Protein AF-A0A8S3WHN8-F1 (afdb_monomer)

Foldseek 3Di:
DDDDDDDPVVVVVVVVVVVVVVVVVVVVVVVVPPPDDPDPDPDPDDDDDDDDPDDPDDDDDDDDDDDDDDDPDDQDDDDLVNLLVLLVVCVVVVNQLVRSQVVQLVVNLVRDDPPDPVSVPSGDDSVSSVVSNVVSVVVVVVVVPLPQQVDKDWDKDWDWDWDWDDDPNDTDTDIDIWIKIWIFGDDVRHTDDIWTFPDPDPVSVVVRVVVVCVVVVRDND

Sequence (221 aa):
MVLGRTNLVQSKKLQNRRLRAIKHEIRHNSNIRIKEIPSTSYRLNRSEVCSNVDFPSCSSAADGIDTTQTVDQKPIKLTDASLHSLTTVCDRYGVSDRAAAAIVSSVLCSASDADSEAQSTNVVDRMKLRGIRQKVREQILTKERVKEIPALYFDGRKDKTAKTVLKGSKRFRVIVKKEHISIIKEPGSAYVGYVVPASGSARNIERAIHSFLTIEKISLE

Mean predicted aligned error: 20.74 Å

pLDDT: mean 73.01, std 21.13, range [27.27, 95.31]

Structure (mmCIF, N/CA/C/O backbone):
data_AF-A0A8S3WHN8-F1
#
_entry.id   AF-A0A8S3WHN8-F1
#
loop_
_atom_site.group_PDB
_atom_site.id
_atom_site.type_symbol
_atom_site.label_atom_id
_atom_site.label_alt_id
_atom_site.label_comp_id
_atom_site.label_asym_id
_atom_site.label_entity_id
_atom_site.label_seq_id
_atom_site.pdbx_PDB_ins_code
_atom_site.Cartn_x
_atom_site.Cartn_y
_atom_site.Cartn_z
_atom_site.occupancy
_atom_site.B_iso_or_equiv
_atom_site.auth_seq_id
_atom_site.auth_comp_id
_atom_site.auth_asym_id
_atom_site.auth_atom_id
_atom_site.pdbx_PDB_model_num
ATOM 1 N N . MET A 1 1 ? -4.849 -23.372 43.748 1.00 40.78 1 MET A N 1
ATOM 2 C CA . MET A 1 1 ? -5.707 -23.413 42.543 1.00 40.78 1 MET A CA 1
ATOM 3 C C . MET A 1 1 ? -5.331 -24.666 41.759 1.00 40.78 1 MET A C 1
ATOM 5 O O . MET A 1 1 ? -4.275 -24.688 41.145 1.00 40.78 1 MET A O 1
ATOM 9 N N . VAL A 1 2 ? -6.092 -25.757 41.894 1.00 39.59 2 VAL A N 1
ATOM 10 C CA . VAL A 1 2 ? -5.763 -27.038 41.242 1.00 39.59 2 VAL A CA 1
ATOM 11 C C . VAL A 1 2 ? -6.382 -27.022 39.847 1.00 39.59 2 VAL A C 1
ATOM 13 O O . VAL A 1 2 ? -7.599 -27.098 39.708 1.00 39.59 2 VAL A O 1
ATOM 16 N N . LEU A 1 3 ? -5.549 -26.851 38.819 1.00 48.59 3 LEU A N 1
ATOM 17 C CA . LEU A 1 3 ? -5.962 -26.961 37.420 1.00 48.59 3 LEU A CA 1
ATOM 18 C C . LEU A 1 3 ? -6.475 -28.386 37.173 1.00 48.59 3 LEU A C 1
ATOM 20 O O . LEU A 1 3 ? -5.757 -29.363 37.391 1.00 48.59 3 LEU A O 1
ATOM 24 N N . GLY A 1 4 ? -7.747 -28.490 36.785 1.00 56.19 4 GLY A N 1
ATOM 25 C CA . GLY A 1 4 ? -8.448 -29.757 36.601 1.00 56.19 4 GLY A CA 1
ATOM 26 C C . GLY A 1 4 ? -7.723 -30.693 35.633 1.00 56.19 4 GLY A C 1
ATOM 27 O O . GLY A 1 4 ? -7.217 -30.273 34.592 1.00 56.19 4 GLY A O 1
ATOM 28 N N . ARG A 1 5 ? -7.689 -31.983 35.981 1.00 64.50 5 ARG A N 1
ATOM 29 C CA . ARG A 1 5 ? -7.142 -33.050 35.134 1.00 64.50 5 ARG A CA 1
ATOM 30 C C . ARG A 1 5 ? -7.944 -33.103 33.831 1.00 64.50 5 ARG A C 1
ATOM 32 O O . ARG A 1 5 ? -9.121 -33.455 33.841 1.00 64.50 5 ARG A O 1
ATOM 39 N N . THR A 1 6 ? -7.330 -32.736 32.709 1.00 67.44 6 THR A N 1
ATOM 40 C CA . THR A 1 6 ? -7.977 -32.823 31.396 1.00 67.44 6 THR A CA 1
ATOM 41 C C . THR A 1 6 ? -8.028 -34.275 30.931 1.00 67.44 6 THR A C 1
ATOM 43 O O . THR A 1 6 ? -7.090 -35.052 31.115 1.00 67.44 6 THR A O 1
ATOM 46 N N . ASN A 1 7 ? -9.151 -34.667 30.329 1.00 76.25 7 ASN A N 1
ATOM 47 C CA . ASN A 1 7 ? -9.331 -36.018 29.818 1.00 76.25 7 ASN A CA 1
ATOM 48 C C . ASN A 1 7 ? -8.464 -36.214 28.557 1.00 76.25 7 ASN A C 1
ATOM 50 O O . ASN A 1 7 ? -8.829 -35.809 27.449 1.00 76.25 7 ASN A O 1
ATOM 54 N N . LEU A 1 8 ? -7.291 -36.825 28.744 1.00 74.88 8 LEU A N 1
ATOM 55 C CA . LEU A 1 8 ? -6.279 -37.046 27.704 1.00 74.88 8 LEU A CA 1
ATOM 56 C C . LEU A 1 8 ? -6.828 -37.811 26.491 1.00 74.88 8 LEU A C 1
ATOM 58 O O . LEU A 1 8 ? -6.415 -37.553 25.360 1.00 74.88 8 LEU A O 1
ATOM 62 N N . VAL A 1 9 ? -7.785 -38.718 26.708 1.00 78.62 9 VAL A N 1
ATOM 63 C CA . VAL A 1 9 ? -8.411 -39.510 25.640 1.00 78.62 9 VAL A CA 1
ATOM 64 C C . VAL A 1 9 ? -9.287 -38.625 24.759 1.00 78.62 9 VAL A C 1
ATOM 66 O O . VAL A 1 9 ? -9.190 -38.686 23.532 1.00 78.62 9 VAL A O 1
ATOM 69 N N . GLN A 1 10 ? -10.099 -37.753 25.363 1.00 75.31 10 GLN A N 1
ATOM 70 C CA . GLN A 1 10 ? -10.934 -36.812 24.613 1.00 75.31 10 GLN A CA 1
ATOM 71 C C . GLN A 1 10 ? -10.086 -35.798 23.838 1.00 75.31 10 GLN A C 1
ATOM 73 O O . GLN A 1 10 ? -10.371 -35.537 22.668 1.00 75.31 10 GLN A O 1
ATOM 78 N N . SER A 1 11 ? -9.004 -35.297 24.442 1.00 81.06 11 SER A N 1
ATOM 79 C CA . SER A 1 11 ? -8.077 -34.370 23.783 1.00 81.06 11 SER A CA 1
ATOM 80 C C . SER A 1 11 ? -7.393 -35.010 22.567 1.00 81.06 11 SER A C 1
ATOM 82 O O . SER A 1 11 ? -7.459 -34.470 21.460 1.00 81.06 11 SER A O 1
ATOM 84 N N . LYS A 1 12 ? -6.849 -36.227 22.717 1.00 82.25 12 LYS A N 1
ATOM 85 C CA . LYS A 1 12 ? -6.251 -36.984 21.602 1.00 82.25 12 LYS A CA 1
ATOM 86 C C . LYS A 1 12 ? -7.269 -37.312 20.507 1.00 82.25 12 LYS A C 1
ATOM 88 O O . LYS A 1 12 ? -6.956 -37.212 19.321 1.00 82.25 12 LYS A O 1
ATOM 93 N N . LYS A 1 13 ? -8.508 -37.660 20.872 1.00 87.12 13 LYS A N 1
ATOM 94 C CA . LYS A 1 13 ? -9.592 -37.916 19.907 1.00 87.12 13 LYS A CA 1
ATOM 95 C C . LYS A 1 13 ? -9.929 -36.659 19.098 1.00 87.12 13 LYS A C 1
ATOM 97 O O . LYS A 1 13 ? -10.101 -36.750 17.882 1.00 87.12 13 LYS A O 1
ATOM 102 N N . LEU A 1 14 ? -9.972 -35.493 19.746 1.00 85.75 14 LEU A N 1
ATOM 103 C CA . LEU A 1 14 ? -10.208 -34.204 19.091 1.00 85.75 14 LEU A CA 1
ATOM 104 C C . LEU A 1 14 ? -9.058 -33.831 18.142 1.00 85.75 14 LEU A C 1
ATOM 106 O O . LEU A 1 14 ? -9.311 -33.449 16.999 1.00 85.75 14 LEU A O 1
ATOM 110 N N . GLN A 1 15 ? -7.807 -33.997 18.580 1.00 86.88 15 GLN A N 1
ATOM 111 C CA . GLN A 1 15 ? -6.618 -33.756 17.755 1.00 86.88 15 GLN A CA 1
ATOM 112 C C . GLN A 1 15 ? -6.600 -34.656 16.514 1.00 86.88 15 GLN A C 1
ATOM 114 O O . GLN A 1 15 ? -6.449 -34.165 15.397 1.00 86.88 15 GLN A O 1
ATOM 119 N N . ASN A 1 16 ? -6.871 -35.952 16.675 1.00 90.56 16 ASN A N 1
ATOM 120 C CA . ASN A 1 16 ? -6.932 -36.891 15.556 1.00 90.56 16 ASN A CA 1
ATOM 121 C C . ASN A 1 16 ? -8.061 -36.564 14.570 1.00 90.56 16 ASN A C 1
ATOM 123 O O . ASN A 1 16 ? -7.893 -36.741 13.364 1.00 90.56 16 ASN A O 1
ATOM 127 N N . ARG A 1 17 ? -9.204 -36.058 15.050 1.00 88.62 17 ARG A N 1
ATOM 128 C CA . ARG A 1 17 ? -10.297 -35.599 14.181 1.00 88.62 17 ARG A CA 1
ATOM 129 C C . ARG A 1 17 ? -9.888 -34.366 13.368 1.00 88.62 17 ARG A C 1
ATOM 131 O O . ARG A 1 17 ? -10.157 -34.333 12.170 1.00 88.62 17 ARG A O 1
ATOM 138 N N . ARG A 1 18 ? -9.189 -33.405 13.985 1.00 88.50 18 ARG A N 1
ATOM 139 C CA . ARG A 1 18 ? -8.635 -32.224 13.293 1.00 88.50 18 ARG A CA 1
ATOM 140 C C . ARG A 1 18 ? -7.607 -32.616 12.231 1.00 88.50 18 ARG A C 1
ATOM 142 O O . ARG A 1 18 ? -7.707 -32.158 11.100 1.00 88.50 18 ARG A O 1
ATOM 149 N N . LEU A 1 19 ? -6.687 -33.527 12.552 1.00 90.75 19 LEU A N 1
ATOM 150 C CA . LEU A 1 19 ? -5.680 -34.014 11.601 1.00 90.75 19 LEU A CA 1
ATOM 151 C C . LEU A 1 19 ? -6.306 -34.718 10.387 1.00 90.75 19 LEU A C 1
ATOM 153 O O . LEU A 1 19 ? -5.843 -34.537 9.263 1.00 90.75 19 LEU A O 1
ATOM 157 N N . ARG A 1 20 ? -7.385 -35.489 10.585 1.00 89.06 20 ARG A N 1
ATOM 158 C CA . ARG A 1 20 ? -8.123 -36.120 9.475 1.00 89.06 20 ARG A CA 1
ATOM 159 C C . ARG A 1 20 ? -8.808 -35.091 8.576 1.00 89.06 20 ARG A C 1
ATOM 161 O O . ARG A 1 20 ? -8.771 -35.266 7.362 1.00 89.06 20 ARG A O 1
ATOM 168 N N . ALA A 1 21 ? -9.389 -34.038 9.154 1.00 90.06 21 ALA A N 1
ATOM 169 C CA . ALA A 1 21 ? -10.024 -32.959 8.396 1.00 90.06 21 ALA A CA 1
ATOM 170 C C . ALA A 1 21 ? -9.003 -32.210 7.523 1.00 90.06 21 ALA A C 1
ATOM 172 O O . ALA A 1 21 ? -9.200 -32.110 6.316 1.00 90.06 21 ALA A O 1
ATOM 173 N N . ILE A 1 22 ? -7.859 -31.825 8.100 1.00 86.12 22 ILE A N 1
ATOM 174 C CA . ILE A 1 22 ? -6.761 -31.167 7.371 1.00 86.12 22 ILE A CA 1
ATOM 175 C C . ILE A 1 22 ? -6.242 -32.065 6.237 1.00 86.12 22 ILE A C 1
ATOM 177 O O . ILE A 1 22 ? -6.061 -31.621 5.107 1.00 86.12 22 ILE A O 1
ATOM 181 N N . LYS A 1 23 ? -6.046 -33.364 6.500 1.00 89.06 23 LYS A N 1
ATOM 182 C CA . LYS A 1 23 ? -5.586 -34.316 5.475 1.00 89.06 23 LYS A CA 1
ATOM 183 C C . LYS A 1 23 ? -6.594 -34.482 4.331 1.00 89.06 23 LYS A C 1
ATOM 185 O O . LYS A 1 23 ? -6.185 -34.689 3.191 1.00 89.06 23 LYS A O 1
ATOM 190 N N . HIS A 1 24 ? -7.891 -34.422 4.626 1.00 85.38 24 HIS A N 1
ATOM 191 C CA . HIS A 1 24 ? -8.948 -34.471 3.617 1.00 85.38 24 HIS A CA 1
ATOM 192 C C . HIS A 1 24 ? -8.956 -33.206 2.747 1.00 85.38 24 HIS A C 1
ATOM 194 O O . HIS A 1 24 ? -9.043 -33.300 1.526 1.00 85.38 24 HIS A O 1
ATOM 200 N N . GLU A 1 25 ? -8.788 -32.039 3.362 1.00 82.81 25 GLU A N 1
ATOM 201 C CA . GLU A 1 25 ? -8.735 -30.742 2.683 1.00 82.81 25 GLU A CA 1
ATOM 202 C C . GLU A 1 25 ? -7.525 -30.625 1.743 1.00 82.81 25 GLU A C 1
ATOM 204 O O . GLU A 1 25 ? -7.668 -30.219 0.590 1.00 82.81 25 GLU A O 1
ATOM 209 N N . ILE A 1 26 ? -6.353 -31.104 2.177 1.00 78.62 26 ILE A N 1
ATOM 210 C CA . ILE A 1 26 ? -5.150 -31.174 1.332 1.00 78.62 26 ILE A CA 1
ATOM 211 C C . ILE A 1 26 ? -5.390 -32.058 0.100 1.00 78.62 26 ILE A C 1
ATOM 213 O O . ILE A 1 26 ? -5.024 -31.667 -1.005 1.00 78.62 26 ILE A O 1
ATOM 217 N N . ARG A 1 27 ? -6.035 -33.224 0.264 1.00 74.12 27 ARG A N 1
ATOM 218 C CA . ARG A 1 27 ? -6.362 -34.129 -0.857 1.00 74.12 27 ARG A CA 1
ATOM 219 C C . ARG A 1 27 ? -7.357 -33.512 -1.838 1.00 74.12 27 ARG A C 1
ATOM 221 O O . ARG A 1 27 ? -7.226 -33.692 -3.045 1.00 74.12 27 ARG A O 1
ATOM 228 N N . HIS A 1 28 ? -8.348 -32.792 -1.321 1.00 76.06 28 HIS A N 1
ATOM 229 C CA . HIS A 1 28 ? -9.326 -32.091 -2.144 1.00 76.06 28 HIS A CA 1
ATOM 230 C C . HIS A 1 28 ? -8.653 -30.991 -2.981 1.00 76.06 28 HIS A C 1
ATOM 232 O O . HIS A 1 28 ? -8.856 -30.924 -4.191 1.00 76.06 28 HIS A O 1
ATOM 238 N N . ASN A 1 29 ? -7.764 -30.200 -2.373 1.00 70.31 29 ASN A N 1
ATOM 239 C CA . ASN A 1 29 ? -7.042 -29.135 -3.074 1.00 70.31 29 ASN A CA 1
ATOM 240 C C . ASN A 1 29 ? -5.970 -29.650 -4.047 1.00 70.31 29 ASN A C 1
ATOM 242 O O . ASN A 1 29 ? -5.759 -29.034 -5.090 1.00 70.31 29 ASN A O 1
ATOM 246 N N . SER A 1 30 ? -5.320 -30.786 -3.772 1.00 62.22 30 SER A N 1
ATOM 247 C CA . SER A 1 30 ? -4.355 -31.375 -4.711 1.00 62.22 30 SER A CA 1
ATOM 248 C C . SER A 1 30 ? -5.017 -31.929 -5.978 1.00 62.22 30 SER A C 1
ATOM 250 O O . SER A 1 30 ? -4.420 -31.851 -7.047 1.00 62.22 30 SER A O 1
ATOM 252 N N . ASN A 1 31 ? -6.257 -32.424 -5.890 1.00 55.06 31 ASN A N 1
ATOM 253 C CA . ASN A 1 31 ? -7.001 -32.938 -7.048 1.00 55.06 31 ASN A CA 1
ATOM 254 C C . ASN A 1 31 ? -7.567 -31.832 -7.953 1.00 55.06 3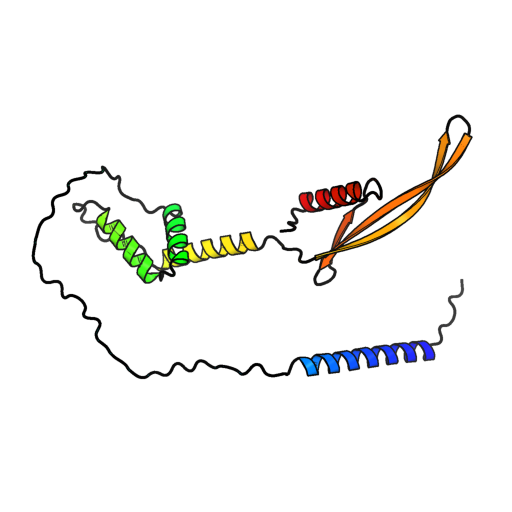1 ASN A C 1
ATOM 256 O O . ASN A 1 31 ? -7.818 -32.074 -9.130 1.00 55.06 31 ASN A O 1
ATOM 260 N N . ILE A 1 32 ? -7.740 -30.612 -7.438 1.00 53.34 32 ILE A N 1
ATOM 261 C CA . ILE A 1 32 ? -8.195 -29.460 -8.234 1.00 53.34 32 ILE A CA 1
ATOM 262 C C . ILE A 1 32 ? -7.047 -28.883 -9.088 1.00 53.34 32 ILE A C 1
ATOM 264 O O . ILE A 1 32 ? -7.298 -28.257 -10.114 1.00 53.34 32 ILE A O 1
ATOM 268 N N . ARG A 1 33 ? -5.781 -29.140 -8.724 1.00 45.72 33 ARG A N 1
ATOM 269 C CA . ARG A 1 33 ? -4.599 -28.543 -9.374 1.00 45.72 33 ARG A CA 1
ATOM 270 C C . ARG A 1 33 ? -4.064 -29.314 -10.597 1.00 45.72 33 ARG A C 1
ATOM 272 O O . ARG A 1 33 ? -3.105 -28.852 -11.204 1.00 45.72 33 ARG A O 1
ATOM 279 N N . ILE A 1 34 ? -4.669 -30.445 -10.980 1.00 45.28 34 ILE A N 1
ATOM 280 C CA . ILE A 1 34 ? -4.275 -31.255 -12.158 1.00 45.28 34 ILE A CA 1
ATOM 281 C C . ILE A 1 34 ? -5.455 -31.397 -13.137 1.00 45.28 34 ILE A C 1
ATOM 283 O O . ILE A 1 34 ? -5.815 -32.490 -13.562 1.00 45.28 34 ILE A O 1
ATOM 287 N N . LYS A 1 35 ? -6.093 -30.278 -13.493 1.00 40.97 35 LYS A N 1
ATOM 288 C CA . LYS A 1 35 ? -6.815 -30.180 -14.767 1.00 40.97 35 LYS A CA 1
ATOM 289 C C . LYS A 1 35 ? -5.946 -29.367 -15.722 1.00 40.97 35 LYS A C 1
ATOM 291 O O . LYS A 1 35 ? -5.747 -28.172 -15.545 1.00 40.97 35 LYS A O 1
ATOM 296 N N . GLU A 1 36 ? -5.350 -30.126 -16.627 1.00 41.03 36 GLU A N 1
ATOM 297 C CA . GLU A 1 36 ? -4.415 -29.813 -17.702 1.00 41.03 36 GLU A CA 1
ATOM 298 C C . GLU A 1 36 ? -4.641 -28.450 -18.377 1.00 41.03 36 GLU A C 1
ATOM 300 O O . GLU A 1 36 ? -5.711 -28.162 -18.908 1.00 41.03 36 GLU A O 1
ATOM 305 N N . ILE A 1 37 ? -3.584 -27.636 -18.418 1.00 40.72 37 ILE A N 1
ATOM 306 C CA . ILE A 1 37 ? -3.419 -26.609 -19.448 1.00 40.72 37 ILE A CA 1
ATOM 307 C C . ILE A 1 37 ? -2.713 -27.321 -20.612 1.00 40.72 37 ILE A C 1
ATOM 309 O O . ILE A 1 37 ? -1.630 -27.869 -20.385 1.00 40.72 37 ILE A O 1
ATOM 313 N N . PRO A 1 38 ? -3.274 -27.352 -21.833 1.00 35.06 38 PRO A N 1
ATOM 314 C CA . PRO A 1 38 ? -2.579 -27.931 -22.971 1.00 35.06 38 PRO A CA 1
ATOM 315 C C . PRO A 1 38 ? -1.336 -27.087 -23.265 1.00 35.06 38 PRO A C 1
ATOM 317 O O . PRO A 1 38 ? -1.411 -25.881 -23.501 1.00 35.06 38 PRO A O 1
ATOM 320 N N . SER A 1 39 ? -0.171 -27.725 -23.218 1.00 36.28 39 SER A N 1
ATOM 321 C CA . SER A 1 39 ? 1.115 -27.124 -23.543 1.00 36.28 39 SER A CA 1
ATOM 322 C C . SER A 1 39 ? 1.199 -26.853 -25.047 1.00 36.28 39 SER A C 1
ATOM 324 O O . SER A 1 39 ? 1.656 -27.679 -25.836 1.00 36.28 39 SER A O 1
ATOM 326 N N . THR A 1 40 ? 0.787 -25.658 -25.470 1.00 34.84 40 THR A N 1
ATOM 327 C CA . THR A 1 40 ? 1.124 -25.136 -26.798 1.00 34.84 40 THR A CA 1
ATOM 328 C C . THR A 1 40 ? 2.612 -24.801 -26.830 1.00 34.84 40 THR A C 1
ATOM 330 O O . THR A 1 40 ? 3.038 -23.684 -26.539 1.00 34.84 40 THR A O 1
ATOM 333 N N . SER A 1 41 ? 3.421 -25.808 -27.149 1.00 35.03 41 SER A N 1
ATOM 334 C CA . SER A 1 41 ? 4.808 -25.622 -27.555 1.00 35.03 41 SER A CA 1
ATOM 335 C C . SER A 1 41 ? 4.825 -24.956 -28.931 1.00 35.03 41 SER A C 1
ATOM 337 O O . SER A 1 41 ? 4.423 -25.547 -29.931 1.00 35.03 41 SER A O 1
ATOM 339 N N . TYR A 1 42 ? 5.278 -23.704 -29.003 1.00 32.09 42 TYR A N 1
ATOM 340 C CA . TYR A 1 42 ? 5.615 -23.093 -30.284 1.00 32.09 42 TYR A CA 1
ATOM 341 C C . TYR A 1 42 ? 6.936 -23.704 -30.763 1.00 32.09 42 TYR A C 1
ATOM 343 O O . TYR A 1 42 ? 8.040 -23.306 -30.395 1.00 32.09 42 TYR A O 1
ATOM 351 N N . ARG A 1 43 ? 6.805 -24.746 -31.577 1.00 29.62 43 ARG A N 1
ATOM 352 C CA . ARG A 1 43 ? 7.877 -25.284 -32.408 1.00 29.62 43 ARG A CA 1
ATOM 353 C C . ARG A 1 43 ? 8.057 -24.303 -33.569 1.00 29.62 43 ARG A C 1
ATOM 355 O O . ARG A 1 43 ? 7.184 -24.206 -34.427 1.00 29.62 43 ARG A O 1
ATOM 362 N N . LEU A 1 44 ? 9.147 -23.534 -33.578 1.00 31.52 44 LEU A N 1
ATOM 363 C CA . LEU A 1 44 ? 9.510 -22.727 -34.744 1.00 31.52 44 LEU A CA 1
ATOM 364 C C . LEU A 1 44 ? 9.923 -23.684 -35.868 1.00 31.52 44 LEU A C 1
ATOM 366 O O . LEU A 1 44 ? 11.021 -24.242 -35.855 1.00 31.52 44 LEU A O 1
ATOM 370 N N . ASN A 1 45 ? 9.018 -23.893 -36.822 1.00 29.31 45 ASN A N 1
ATOM 371 C CA . ASN A 1 45 ? 9.333 -24.567 -38.070 1.00 29.31 45 ASN A CA 1
ATOM 372 C C . ASN A 1 45 ? 10.213 -23.642 -38.913 1.00 29.31 45 ASN A C 1
ATOM 374 O O . ASN A 1 45 ? 9.798 -22.575 -39.359 1.00 29.31 45 ASN A O 1
ATOM 378 N N . ARG A 1 46 ? 11.456 -24.077 -39.099 1.00 40.44 46 ARG A N 1
ATOM 379 C CA . ARG A 1 46 ? 12.382 -23.581 -40.108 1.00 40.44 46 ARG A CA 1
ATOM 380 C C . ARG A 1 46 ? 12.005 -24.224 -41.446 1.00 40.44 46 ARG A C 1
ATOM 382 O O . ARG A 1 46 ? 12.228 -25.415 -41.632 1.00 40.44 46 ARG A O 1
ATOM 389 N N . SER A 1 47 ? 11.401 -23.446 -42.333 1.00 29.89 47 SER A N 1
ATOM 390 C CA . SER A 1 47 ? 11.370 -23.615 -43.801 1.00 29.89 47 SER A CA 1
ATOM 391 C C . SER A 1 47 ? 10.745 -22.332 -44.354 1.00 29.89 47 SER A C 1
ATOM 393 O O . SER A 1 47 ? 9.602 -22.011 -44.063 1.00 29.89 47 SER A O 1
ATOM 395 N N . GLU A 1 48 ? 11.580 -21.407 -44.818 1.00 41.50 48 GLU A N 1
ATOM 396 C CA . GLU A 1 48 ? 11.749 -21.159 -46.257 1.00 41.50 48 GLU A CA 1
ATOM 397 C C . GLU A 1 48 ? 10.493 -20.583 -46.918 1.00 41.50 48 GLU A C 1
ATOM 399 O O . GLU A 1 48 ? 9.719 -21.295 -47.540 1.00 41.50 48 GLU A O 1
ATOM 404 N N . VAL A 1 49 ? 10.366 -19.255 -46.848 1.00 29.67 49 VAL A N 1
ATOM 405 C CA . VAL A 1 49 ? 9.974 -18.458 -48.014 1.00 29.67 49 VAL A CA 1
ATOM 406 C C . VAL A 1 49 ? 10.896 -17.244 -48.045 1.00 29.67 49 VAL A C 1
ATOM 408 O O . VAL A 1 49 ? 10.778 -16.318 -47.245 1.00 29.67 49 VAL A O 1
ATOM 411 N N . CYS A 1 50 ? 11.874 -17.307 -48.946 1.00 36.47 50 CYS A N 1
ATOM 412 C CA . CYS A 1 50 ? 12.546 -16.128 -49.463 1.00 36.47 50 CYS A CA 1
ATOM 413 C C . CYS A 1 50 ? 11.542 -15.365 -50.328 1.00 36.47 50 CYS A C 1
ATOM 415 O O . CYS A 1 50 ? 11.004 -15.922 -51.281 1.00 36.47 50 CYS A O 1
ATOM 417 N N . SER A 1 51 ? 11.345 -14.085 -50.047 1.00 33.22 51 SER A N 1
ATOM 418 C CA . SER A 1 51 ? 10.904 -13.138 -51.064 1.00 33.22 51 SER A CA 1
ATOM 419 C C . SER A 1 51 ? 11.646 -11.832 -50.832 1.00 33.22 51 SER A C 1
ATOM 421 O O . SER A 1 51 ? 11.358 -11.094 -49.891 1.00 33.22 51 SER A O 1
ATOM 423 N N . ASN A 1 52 ? 12.672 -11.664 -51.661 1.00 39.03 52 ASN A N 1
ATOM 424 C CA . ASN A 1 52 ? 13.447 -10.469 -51.962 1.00 39.03 52 ASN A CA 1
ATOM 425 C C . ASN A 1 52 ? 12.783 -9.166 -51.499 1.00 39.03 52 ASN A C 1
ATOM 427 O O . ASN A 1 52 ? 11.769 -8.740 -52.044 1.00 39.03 52 ASN A O 1
ATOM 431 N N . VAL A 1 53 ? 13.396 -8.523 -50.510 1.00 36.72 53 VAL A N 1
ATOM 432 C CA . VAL A 1 53 ? 13.277 -7.077 -50.334 1.00 36.72 53 VAL A CA 1
ATOM 433 C C . VAL A 1 53 ? 14.486 -6.478 -51.028 1.00 36.72 53 VAL A C 1
ATOM 435 O O . VAL A 1 53 ? 15.614 -6.614 -50.552 1.00 36.72 53 VAL A O 1
ATOM 438 N N . ASP A 1 54 ? 14.234 -5.897 -52.196 1.00 35.53 54 ASP A N 1
ATOM 439 C CA . ASP A 1 54 ? 15.228 -5.194 -52.990 1.00 35.53 54 ASP A CA 1
ATOM 440 C C . ASP A 1 54 ? 15.803 -4.042 -52.161 1.00 35.53 54 ASP A C 1
ATOM 442 O O . ASP A 1 54 ? 15.122 -3.068 -51.834 1.00 35.53 54 ASP A O 1
ATOM 446 N N . PHE A 1 55 ? 17.075 -4.165 -51.789 1.00 36.50 55 PHE A N 1
ATOM 447 C CA . PHE A 1 55 ? 17.845 -3.028 -51.311 1.00 36.50 55 PHE A CA 1
ATOM 448 C C . PHE A 1 55 ? 18.084 -2.097 -52.508 1.00 36.50 55 PHE A C 1
ATOM 450 O O . PHE A 1 55 ? 18.631 -2.557 -53.516 1.00 36.50 55 PHE A O 1
ATOM 457 N N . PRO A 1 56 ? 17.734 -0.799 -52.431 1.00 36.69 56 PRO A N 1
ATOM 458 C CA . PRO A 1 56 ? 18.127 0.130 -53.470 1.00 36.69 56 PRO A CA 1
ATOM 459 C C . PRO A 1 56 ? 19.652 0.227 -53.462 1.00 36.69 56 PRO A C 1
ATOM 461 O O . PRO A 1 56 ? 20.273 0.659 -52.489 1.00 36.69 56 PRO A O 1
ATOM 464 N N . SER A 1 57 ? 20.248 -0.227 -54.560 1.00 36.38 57 SER A N 1
ATOM 465 C CA . SER A 1 57 ? 21.656 -0.014 -54.861 1.00 36.38 57 SER A CA 1
ATOM 466 C C . SER A 1 57 ? 21.849 1.482 -55.083 1.00 36.38 57 SER A C 1
ATOM 468 O O . SER A 1 57 ? 21.196 2.068 -55.943 1.00 36.38 57 SER A O 1
ATOM 470 N N . CYS A 1 58 ? 22.698 2.110 -54.272 1.00 27.27 58 CYS A N 1
ATOM 471 C CA . CYS A 1 58 ? 22.999 3.533 -54.366 1.00 27.27 58 CYS A CA 1
ATOM 472 C C . CYS A 1 58 ? 23.772 3.805 -55.666 1.00 27.27 58 CYS A C 1
ATOM 474 O O . CYS A 1 58 ? 24.995 3.685 -55.710 1.00 27.27 58 CYS A O 1
ATOM 476 N N . SER A 1 59 ? 23.051 4.125 -56.740 1.00 36.28 59 SER A N 1
ATOM 477 C CA . SER A 1 59 ? 23.608 4.795 -57.909 1.00 36.28 59 SER A CA 1
ATOM 478 C C . SER A 1 59 ? 23.481 6.298 -57.696 1.00 36.28 59 SER A C 1
ATOM 480 O O . SER A 1 59 ? 22.380 6.835 -57.593 1.00 36.28 59 SER A O 1
ATOM 482 N N . SER 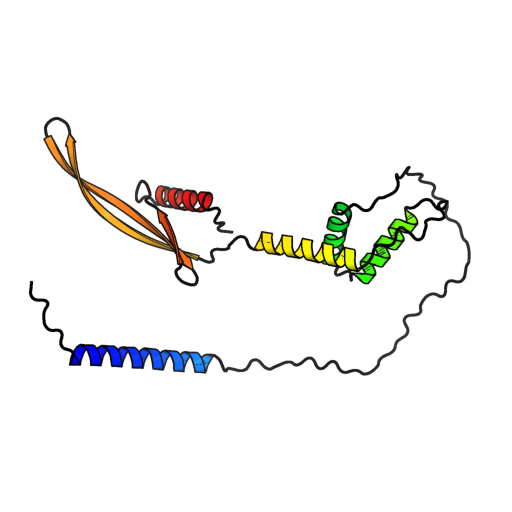A 1 60 ? 24.629 6.956 -57.625 1.00 46.75 60 SER A N 1
ATOM 483 C CA . SER A 1 60 ? 24.787 8.403 -57.621 1.00 46.75 60 SER A CA 1
ATOM 484 C C . SER A 1 60 ? 24.053 9.057 -58.794 1.00 46.75 60 SER A C 1
ATOM 486 O O . SER A 1 60 ? 24.426 8.849 -59.948 1.00 46.75 60 SER A O 1
ATOM 488 N N . ALA A 1 61 ? 23.074 9.902 -58.493 1.00 30.97 61 ALA A N 1
ATOM 489 C CA . ALA A 1 61 ? 22.635 10.969 -59.378 1.00 30.97 61 ALA A CA 1
ATOM 490 C C . ALA A 1 61 ? 22.194 12.142 -58.502 1.00 30.97 61 ALA A C 1
ATOM 492 O O . ALA A 1 61 ? 21.309 12.012 -57.658 1.00 30.97 61 ALA A O 1
ATOM 493 N N . ALA A 1 62 ? 22.915 13.247 -58.654 1.00 42.25 62 ALA A N 1
ATOM 494 C CA . ALA A 1 62 ? 22.606 14.522 -58.045 1.00 42.25 62 ALA A CA 1
ATOM 495 C C . ALA A 1 62 ? 21.297 15.058 -58.626 1.00 42.25 62 ALA A C 1
ATOM 497 O O . ALA A 1 62 ? 21.151 15.064 -59.841 1.00 42.25 62 ALA A O 1
ATOM 498 N N . ASP A 1 63 ? 20.412 15.552 -57.766 1.00 30.45 63 ASP A N 1
ATOM 499 C CA . ASP A 1 63 ? 19.509 16.644 -58.111 1.00 30.45 63 ASP A CA 1
ATOM 500 C C . ASP A 1 63 ? 19.208 17.445 -56.842 1.00 30.45 63 ASP A C 1
ATOM 502 O O . ASP A 1 63 ? 18.830 16.906 -55.799 1.00 30.45 63 ASP A O 1
ATOM 506 N N . GLY A 1 64 ? 19.511 18.739 -56.920 1.00 38.50 64 GLY A N 1
ATOM 507 C CA . GLY A 1 64 ? 19.502 19.667 -55.801 1.00 38.50 64 GLY A CA 1
ATOM 508 C C . GLY A 1 64 ? 18.099 20.107 -55.406 1.00 38.50 64 GLY A C 1
ATOM 509 O O . GLY A 1 64 ? 17.260 20.405 -56.254 1.00 38.50 64 GLY A O 1
ATOM 510 N N . ILE A 1 65 ? 17.884 20.229 -54.097 1.00 36.84 65 ILE A N 1
ATOM 511 C CA . ILE A 1 65 ? 16.840 21.082 -53.535 1.00 36.84 65 ILE A CA 1
ATOM 512 C C . ILE A 1 65 ? 17.497 21.953 -52.469 1.00 36.84 65 ILE A C 1
ATOM 514 O O . ILE A 1 65 ? 17.859 21.494 -51.387 1.00 36.84 65 ILE A O 1
ATOM 518 N N . ASP A 1 66 ? 17.657 23.220 -52.836 1.00 37.41 66 ASP A N 1
ATOM 519 C CA . ASP A 1 66 ? 18.043 24.324 -51.973 1.00 37.41 66 ASP A CA 1
ATOM 520 C C . ASP A 1 66 ? 16.890 24.627 -51.007 1.00 37.41 66 ASP A C 1
ATOM 522 O O . ASP A 1 66 ? 15.790 25.012 -51.410 1.00 37.41 66 ASP A O 1
ATOM 526 N N . THR A 1 67 ? 17.118 24.463 -49.709 1.00 34.19 67 THR A N 1
ATOM 527 C CA . THR A 1 67 ? 16.358 25.173 -48.672 1.00 34.19 67 THR A CA 1
ATOM 528 C C . THR A 1 67 ? 17.313 25.454 -47.525 1.00 34.19 67 THR A C 1
ATOM 530 O O . THR A 1 67 ? 17.464 24.685 -46.579 1.00 34.19 67 THR A O 1
ATOM 533 N N . THR A 1 68 ? 17.999 26.582 -47.646 1.00 37.47 68 THR A N 1
ATOM 534 C CA . THR A 1 68 ? 18.818 27.182 -46.604 1.00 37.47 68 THR A CA 1
ATOM 535 C C . THR A 1 68 ? 17.915 27.698 -45.481 1.00 37.47 68 THR A C 1
ATOM 537 O O . THR A 1 68 ? 17.305 28.761 -45.566 1.00 37.47 68 THR A O 1
ATOM 540 N N . GLN A 1 69 ? 17.827 26.938 -44.390 1.00 38.19 69 GLN A N 1
ATOM 541 C CA . GLN A 1 69 ? 17.513 27.482 -43.069 1.00 38.19 69 GLN A CA 1
ATOM 542 C C . GLN A 1 69 ? 18.696 27.184 -42.154 1.00 38.19 69 GLN A C 1
ATOM 544 O O . GLN A 1 69 ? 18.815 26.112 -41.566 1.00 38.19 69 GLN A O 1
ATOM 549 N N . THR A 1 70 ? 19.605 28.152 -42.085 1.00 38.06 70 THR A N 1
ATOM 550 C CA . THR A 1 70 ? 20.722 28.193 -41.144 1.00 38.06 70 THR A CA 1
ATOM 551 C C . THR A 1 70 ? 20.163 28.348 -39.733 1.00 38.06 70 THR A C 1
ATOM 553 O O . THR A 1 70 ? 19.812 29.448 -39.303 1.00 38.06 70 THR A O 1
ATOM 556 N N . VAL A 1 71 ? 20.036 27.234 -39.017 1.00 36.22 71 VAL A N 1
ATOM 557 C CA . VAL A 1 71 ? 19.903 27.249 -37.562 1.00 36.22 71 VAL A CA 1
ATOM 558 C C . VAL A 1 71 ? 21.317 27.100 -37.018 1.00 36.22 71 VAL A C 1
ATOM 560 O O . VAL A 1 71 ? 21.927 26.052 -37.207 1.00 36.22 71 VAL A O 1
ATOM 563 N N . ASP A 1 72 ? 21.833 28.137 -36.361 1.00 40.19 72 ASP A N 1
ATOM 564 C CA . ASP A 1 72 ? 23.093 28.086 -35.614 1.00 40.19 72 ASP A CA 1
ATOM 565 C C . ASP A 1 72 ? 22.963 27.058 -34.478 1.00 40.19 72 ASP A C 1
ATOM 567 O O . ASP A 1 72 ? 22.529 27.368 -33.363 1.00 40.19 72 ASP A O 1
ATOM 571 N N . GLN A 1 73 ? 23.274 25.794 -34.760 1.00 52.72 73 GLN A N 1
ATOM 572 C CA . GLN A 1 73 ? 23.183 24.720 -33.781 1.00 52.72 73 GLN A CA 1
ATOM 573 C C . GLN A 1 73 ? 24.558 24.474 -33.172 1.00 52.72 73 GLN A C 1
ATOM 575 O O . GLN A 1 73 ? 25.478 23.977 -33.808 1.00 52.72 73 GLN A O 1
ATOM 580 N N . LYS A 1 74 ? 24.683 24.818 -31.886 1.00 47.91 74 LYS A N 1
ATOM 581 C CA . LYS A 1 74 ? 25.796 24.375 -31.037 1.00 47.91 74 LYS A CA 1
ATOM 582 C C . LYS A 1 74 ? 25.953 22.849 -31.129 1.00 47.91 74 LYS A C 1
ATOM 584 O O . LYS A 1 74 ? 24.936 22.155 -31.180 1.00 47.91 74 LYS A O 1
ATOM 589 N N . PRO A 1 75 ? 27.185 22.316 -31.021 1.00 53.72 75 PRO A N 1
ATOM 590 C CA . PRO A 1 75 ? 27.436 20.885 -31.138 1.00 53.72 75 PRO A CA 1
ATOM 591 C C . PRO A 1 75 ? 26.579 20.103 -30.136 1.00 53.72 75 PRO A C 1
ATOM 593 O O . PRO A 1 75 ? 26.669 20.313 -28.919 1.00 53.72 75 PRO A O 1
ATOM 596 N N . ILE A 1 76 ? 25.737 19.208 -30.657 1.00 61.53 76 ILE A N 1
ATOM 597 C CA . ILE A 1 76 ? 24.834 18.375 -29.860 1.00 61.53 76 ILE A CA 1
ATOM 598 C C . ILE A 1 76 ? 25.680 17.370 -29.077 1.00 61.53 76 ILE A C 1
ATOM 600 O O . ILE A 1 76 ? 26.107 16.338 -29.589 1.00 61.53 76 ILE A O 1
ATOM 604 N N . LYS A 1 77 ? 25.928 17.665 -27.800 1.00 62.88 77 LYS A N 1
ATOM 605 C CA . LYS A 1 77 ? 26.528 16.707 -26.868 1.00 62.88 77 LYS A CA 1
ATOM 606 C C . LYS A 1 77 ? 25.430 15.820 -26.300 1.00 62.88 77 LYS A C 1
ATOM 608 O O . LYS A 1 77 ? 24.510 16.314 -25.645 1.00 62.88 77 LYS A O 1
ATOM 613 N N . LEU A 1 78 ? 25.546 14.510 -26.500 1.00 67.19 78 LEU A N 1
ATOM 614 C CA . LEU A 1 78 ? 24.686 13.553 -25.812 1.00 67.19 78 LEU A CA 1
ATOM 615 C C . LEU A 1 78 ? 24.912 13.639 -24.305 1.00 67.19 78 LEU A C 1
ATOM 617 O O . LEU A 1 78 ? 25.954 13.246 -23.784 1.00 67.19 78 LEU A O 1
ATOM 621 N N . THR A 1 79 ? 23.903 14.130 -23.600 1.00 74.00 79 THR A N 1
ATOM 622 C CA . THR A 1 79 ? 23.828 14.028 -22.144 1.00 74.00 79 THR A CA 1
ATOM 623 C C . THR A 1 79 ? 23.063 12.764 -21.768 1.00 74.00 79 THR A C 1
ATOM 625 O O . THR A 1 79 ? 22.164 12.336 -22.498 1.00 74.00 79 THR A O 1
ATOM 628 N N . ASP A 1 80 ? 23.348 12.182 -20.603 1.00 69.62 80 ASP A N 1
ATOM 629 C CA . ASP A 1 80 ? 22.596 11.016 -20.115 1.00 69.62 80 ASP A CA 1
ATOM 630 C C . ASP A 1 80 ? 21.076 11.305 -20.049 1.00 69.62 80 ASP A C 1
ATOM 632 O O . ASP A 1 80 ? 20.265 10.428 -20.338 1.00 69.62 80 ASP A O 1
ATOM 636 N N . ALA A 1 81 ? 20.671 12.556 -19.783 1.00 74.12 81 ALA A N 1
ATOM 637 C CA . ALA A 1 81 ? 19.269 12.987 -19.797 1.00 74.12 81 ALA A CA 1
ATOM 638 C C . ALA A 1 81 ? 18.610 12.894 -21.189 1.00 74.12 81 ALA A C 1
ATOM 640 O O . ALA A 1 81 ? 17.472 12.436 -21.308 1.00 74.12 81 ALA A O 1
ATOM 641 N N . SER A 1 82 ? 19.327 13.271 -22.254 1.00 82.62 82 SER A N 1
ATOM 642 C CA . SER A 1 82 ? 18.831 13.135 -23.634 1.00 82.62 82 SER A CA 1
ATOM 643 C C . SER A 1 82 ? 18.626 11.668 -24.032 1.00 82.62 82 SER A C 1
ATOM 645 O O . SER A 1 82 ? 17.629 11.321 -24.668 1.00 82.62 82 SER A O 1
ATOM 647 N N . LEU A 1 83 ? 19.506 10.781 -23.555 1.00 85.06 83 LEU A N 1
ATOM 648 C CA . LEU A 1 83 ? 19.401 9.340 -23.767 1.00 85.06 83 LEU A CA 1
ATOM 649 C C . LEU A 1 83 ? 18.244 8.723 -22.967 1.00 85.06 83 LEU A C 1
ATOM 651 O O . LEU A 1 83 ? 17.573 7.818 -23.459 1.00 85.06 83 LEU A O 1
ATOM 655 N N . HIS A 1 84 ? 17.942 9.227 -21.768 1.00 89.19 84 HIS A N 1
ATOM 656 C CA . HIS A 1 84 ? 16.746 8.816 -21.025 1.00 89.19 84 HIS A CA 1
ATOM 657 C C . HIS A 1 84 ? 15.458 9.093 -21.814 1.00 89.19 84 HIS A C 1
ATOM 659 O O . HIS A 1 84 ? 14.637 8.192 -21.970 1.00 89.19 84 HIS A O 1
ATOM 665 N N . SER A 1 85 ? 15.302 10.294 -22.378 1.00 90.19 85 SER A N 1
ATOM 666 C CA . SER A 1 85 ? 14.135 10.619 -23.211 1.00 90.19 85 SER A CA 1
ATOM 667 C C . SER A 1 85 ? 14.048 9.703 -24.436 1.00 90.19 85 SER A C 1
ATOM 669 O O . SER A 1 85 ? 13.037 9.030 -24.647 1.00 90.19 85 SER A O 1
ATOM 671 N N . LEU A 1 86 ? 15.152 9.568 -25.175 1.00 90.94 86 LEU A N 1
ATOM 672 C CA . LEU A 1 86 ? 15.237 8.689 -26.339 1.00 90.94 86 LEU A CA 1
ATOM 673 C C . LEU A 1 86 ? 14.833 7.244 -26.007 1.00 90.94 86 LEU A C 1
ATOM 675 O O . LEU A 1 86 ? 13.998 6.658 -26.690 1.00 90.94 86 LEU A O 1
ATOM 679 N N . THR A 1 87 ? 15.386 6.669 -24.940 1.00 91.31 87 THR A N 1
ATOM 680 C CA . THR A 1 87 ? 15.108 5.275 -24.564 1.00 91.31 87 THR A CA 1
ATOM 681 C C . THR A 1 87 ? 13.639 5.033 -24.222 1.00 91.31 87 THR A C 1
ATOM 683 O O . THR A 1 87 ? 13.103 3.995 -24.612 1.00 91.31 87 THR A O 1
ATOM 686 N N . THR A 1 88 ? 12.955 5.993 -23.585 1.00 91.31 88 THR A N 1
ATOM 687 C CA . THR A 1 88 ? 11.503 5.895 -23.339 1.00 91.31 88 THR A CA 1
ATOM 688 C C . THR A 1 88 ? 10.693 5.900 -24.632 1.00 91.31 88 THR A C 1
ATOM 690 O O . THR A 1 88 ? 9.760 5.113 -24.776 1.00 91.31 88 THR A O 1
ATOM 693 N N . VAL A 1 89 ? 11.069 6.740 -25.597 1.00 93.62 89 VAL A N 1
ATOM 694 C CA . VAL A 1 89 ? 10.438 6.798 -26.921 1.00 93.62 89 VAL A CA 1
ATOM 695 C C . VAL A 1 89 ? 10.674 5.489 -27.673 1.00 93.62 89 VAL A C 1
ATOM 697 O O . VAL A 1 89 ? 9.730 4.891 -28.183 1.00 93.62 89 VAL A O 1
ATOM 700 N N . CYS A 1 90 ? 11.906 4.981 -27.679 1.00 93.69 90 CYS A N 1
ATOM 701 C CA . CYS A 1 90 ? 12.229 3.714 -28.322 1.00 93.69 90 CYS A CA 1
ATOM 702 C C . CYS A 1 90 ? 11.464 2.531 -27.704 1.00 93.69 90 CYS A C 1
ATOM 704 O O . CYS A 1 90 ? 11.074 1.628 -28.438 1.00 93.69 90 CYS A O 1
ATOM 706 N N . ASP A 1 91 ? 11.241 2.513 -26.384 1.00 91.56 91 ASP A N 1
ATOM 707 C CA . ASP A 1 91 ? 10.427 1.481 -25.724 1.00 91.56 91 ASP A CA 1
ATOM 708 C C . ASP A 1 91 ? 8.940 1.584 -26.108 1.00 91.56 91 ASP A C 1
ATOM 710 O O . ASP A 1 91 ? 8.319 0.555 -26.360 1.00 91.56 91 ASP A O 1
ATOM 714 N N . ARG A 1 92 ? 8.387 2.798 -26.253 1.00 93.00 92 ARG A N 1
ATOM 715 C CA . ARG A 1 92 ? 6.998 3.009 -26.714 1.00 93.00 92 ARG A CA 1
ATOM 716 C C . ARG A 1 92 ? 6.754 2.504 -28.136 1.00 93.00 92 ARG A C 1
ATOM 718 O O . ARG A 1 92 ? 5.699 1.946 -28.405 1.00 93.00 92 ARG A O 1
ATOM 725 N N . TYR A 1 93 ? 7.722 2.697 -29.031 1.00 94.62 93 TYR A N 1
ATOM 726 C CA . TYR A 1 93 ? 7.622 2.293 -30.439 1.00 94.62 93 TYR A CA 1
ATOM 727 C C . TYR A 1 93 ? 8.229 0.910 -30.733 1.00 94.62 93 TYR A C 1
ATOM 729 O O . TYR A 1 93 ? 8.301 0.508 -31.891 1.00 94.62 93 TYR A O 1
ATOM 737 N N . GLY A 1 94 ? 8.697 0.176 -29.715 1.00 93.19 94 GLY A N 1
ATOM 738 C CA . GLY A 1 94 ? 9.268 -1.164 -29.898 1.00 93.19 94 GLY A CA 1
ATOM 739 C C . GLY A 1 94 ? 10.579 -1.199 -30.699 1.00 93.19 94 GLY A C 1
ATOM 740 O O . GLY A 1 94 ? 10.904 -2.209 -31.322 1.00 93.19 94 GLY A O 1
ATOM 741 N N . VAL A 1 95 ? 11.356 -0.113 -30.699 1.00 95.31 95 VAL A N 1
ATOM 742 C CA . VAL A 1 95 ? 12.605 -0.005 -31.468 1.00 95.31 95 VAL A CA 1
ATOM 743 C C . VAL A 1 95 ? 13.711 -0.827 -30.805 1.00 95.31 95 VAL A C 1
ATOM 745 O O . VAL A 1 95 ? 14.013 -0.651 -29.620 1.00 95.31 95 VAL A O 1
ATOM 748 N N . SER A 1 96 ? 14.366 -1.702 -31.573 1.00 94.12 96 SER A N 1
ATOM 749 C CA . SER A 1 96 ? 15.491 -2.510 -31.078 1.00 94.12 96 SER A CA 1
ATOM 750 C C . SER A 1 96 ? 16.702 -1.652 -30.679 1.00 94.12 96 SER A C 1
ATOM 752 O O . SER A 1 96 ? 16.927 -0.586 -31.247 1.00 94.12 96 SER A O 1
ATOM 754 N N . ASP A 1 97 ? 17.528 -2.125 -29.737 1.00 92.56 97 ASP A N 1
ATOM 755 C CA . ASP A 1 97 ? 18.738 -1.400 -29.295 1.00 92.56 97 ASP A CA 1
ATOM 756 C C . ASP A 1 97 ? 19.707 -1.110 -30.452 1.00 92.56 97 ASP A C 1
ATOM 758 O O . ASP A 1 97 ? 20.342 -0.059 -30.486 1.00 92.56 97 ASP A O 1
ATOM 762 N N . ARG A 1 98 ? 19.808 -2.031 -31.421 1.00 93.50 98 ARG A N 1
ATOM 763 C CA . ARG A 1 98 ? 20.663 -1.865 -32.605 1.00 93.50 98 ARG A CA 1
ATOM 764 C C . ARG A 1 98 ? 20.113 -0.794 -33.547 1.00 93.50 98 ARG A C 1
ATOM 766 O O . ARG A 1 98 ? 20.888 0.034 -34.012 1.00 93.50 98 ARG A O 1
ATOM 773 N N . ALA A 1 99 ? 18.805 -0.802 -33.807 1.00 94.50 99 ALA A N 1
ATOM 774 C CA . ALA A 1 99 ? 18.168 0.216 -34.639 1.00 94.50 99 ALA A CA 1
ATOM 775 C C . ALA A 1 99 ? 18.260 1.599 -33.982 1.00 94.50 99 ALA A C 1
ATOM 777 O O . ALA A 1 99 ? 18.651 2.560 -34.632 1.00 94.50 99 ALA A O 1
ATOM 778 N N . ALA A 1 100 ? 17.995 1.685 -32.676 1.00 93.50 100 ALA A N 1
ATOM 779 C CA . ALA A 1 100 ? 18.121 2.926 -31.921 1.00 93.50 100 ALA A CA 1
ATOM 780 C C . ALA A 1 100 ? 19.557 3.475 -31.954 1.00 93.50 100 ALA A C 1
ATOM 782 O O . ALA A 1 100 ? 19.749 4.652 -32.234 1.00 93.50 100 ALA A O 1
ATOM 783 N N . ALA A 1 101 ? 20.570 2.628 -31.738 1.00 92.81 101 ALA A N 1
ATOM 784 C CA . ALA A 1 101 ? 21.972 3.041 -31.812 1.00 92.81 101 ALA A CA 1
ATOM 785 C C . ALA A 1 101 ? 22.353 3.574 -33.201 1.00 92.81 101 ALA A C 1
ATOM 787 O O . ALA A 1 101 ? 23.033 4.593 -33.294 1.00 92.81 101 ALA A O 1
ATOM 788 N N . ALA A 1 102 ? 21.884 2.922 -34.271 1.00 92.06 102 ALA A N 1
ATOM 789 C CA . ALA A 1 102 ? 22.133 3.359 -35.642 1.00 92.06 102 ALA A CA 1
ATOM 790 C C . ALA A 1 102 ? 21.470 4.711 -35.944 1.00 92.06 102 ALA A C 1
ATOM 792 O O . ALA A 1 102 ? 22.148 5.607 -36.432 1.00 92.06 102 ALA A O 1
ATOM 793 N N . ILE A 1 103 ? 20.192 4.879 -35.583 1.00 91.81 103 ILE A N 1
ATOM 794 C CA . ILE A 1 103 ? 19.438 6.130 -35.778 1.00 91.81 103 ILE A CA 1
ATOM 795 C C . ILE A 1 103 ? 20.091 7.284 -35.012 1.00 91.81 103 ILE A C 1
ATOM 797 O O . ILE A 1 103 ? 20.258 8.379 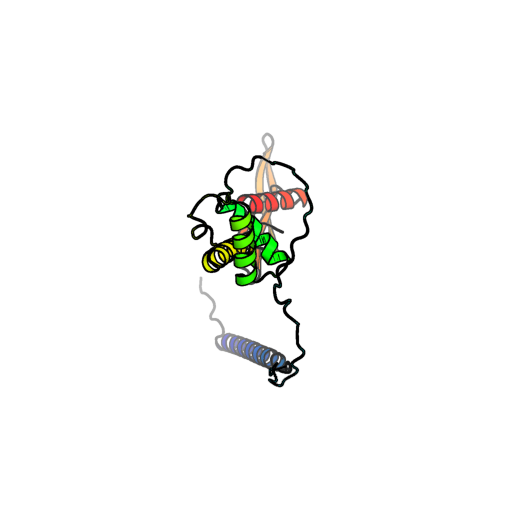-35.539 1.00 91.81 103 ILE A O 1
ATOM 801 N N . VAL A 1 104 ? 20.481 7.056 -33.758 1.00 90.50 104 VAL A N 1
ATOM 802 C CA . VAL A 1 104 ? 21.126 8.104 -32.959 1.00 90.50 104 VAL A CA 1
ATOM 803 C C . VAL A 1 104 ? 22.496 8.445 -33.524 1.00 90.50 104 VAL A C 1
ATOM 805 O O . VAL A 1 104 ? 22.812 9.621 -33.652 1.00 90.50 104 VAL A O 1
ATOM 808 N N . SER A 1 105 ? 23.286 7.440 -33.902 1.00 87.81 105 SER A N 1
ATOM 809 C CA . SER A 1 105 ? 24.604 7.675 -34.497 1.00 87.81 105 SER A CA 1
ATOM 810 C C . SER A 1 105 ? 24.482 8.434 -35.820 1.00 87.81 105 SER A C 1
ATOM 812 O O . SER A 1 105 ? 25.220 9.387 -36.024 1.00 87.81 105 SER A O 1
ATOM 814 N N . SER A 1 106 ? 23.502 8.111 -36.675 1.00 87.75 106 SER A N 1
ATOM 815 C CA . SER A 1 106 ? 23.274 8.859 -37.918 1.00 87.75 106 SER A CA 1
ATOM 816 C C . SER A 1 106 ? 22.862 10.308 -37.661 1.00 87.75 106 SER A C 1
ATOM 818 O O . SER A 1 106 ? 23.363 11.206 -38.329 1.00 87.75 106 SER A O 1
ATOM 820 N N . VAL A 1 107 ? 21.994 10.549 -36.670 1.00 87.44 107 VAL A N 1
ATOM 821 C CA . VAL A 1 107 ? 21.577 11.909 -36.290 1.00 87.44 107 VAL A CA 1
ATOM 822 C C . VAL A 1 107 ? 22.760 12.711 -35.745 1.00 87.44 107 VAL A C 1
ATOM 824 O O . VAL A 1 107 ? 22.924 13.877 -36.095 1.00 87.44 107 VAL A O 1
ATOM 827 N N . LEU A 1 108 ? 23.622 12.095 -34.936 1.00 81.62 108 LEU A N 1
ATOM 828 C CA . LEU A 1 108 ? 24.817 12.760 -34.416 1.00 81.62 108 LEU A CA 1
ATOM 829 C C . LEU A 1 108 ? 25.828 13.072 -35.508 1.00 81.62 108 LEU A C 1
ATOM 831 O O . LEU A 1 108 ? 26.384 14.162 -35.492 1.00 81.62 108 LEU A O 1
ATOM 835 N N . CYS A 1 109 ? 26.026 12.157 -36.459 1.00 79.12 109 CYS A N 1
ATOM 836 C CA . CYS A 1 109 ? 26.867 12.404 -37.624 1.00 79.12 109 CYS A CA 1
ATOM 837 C C . CYS A 1 109 ? 26.325 13.556 -38.481 1.00 79.12 109 CYS A C 1
ATOM 839 O O . CYS A 1 109 ? 27.111 14.358 -38.969 1.00 79.12 109 CYS A O 1
ATOM 841 N N . SER A 1 110 ? 25.000 13.678 -38.634 1.00 77.00 110 SER A N 1
ATOM 842 C CA . SER A 1 110 ? 24.389 14.795 -39.373 1.00 77.00 110 SER A CA 1
ATOM 843 C C . SER A 1 110 ? 24.436 16.136 -38.635 1.00 77.00 110 SER A C 1
ATOM 845 O O . SER A 1 110 ? 24.339 17.180 -39.267 1.00 77.00 110 SER A O 1
ATOM 847 N N . ALA A 1 111 ? 24.557 16.109 -37.305 1.00 72.88 111 ALA A N 1
ATOM 848 C CA . ALA A 1 111 ? 24.602 17.299 -36.459 1.00 72.88 111 ALA A CA 1
ATOM 849 C C . ALA A 1 111 ? 26.031 17.758 -36.123 1.00 72.88 111 ALA A C 1
ATOM 851 O O . ALA A 1 111 ? 26.207 18.802 -35.498 1.00 72.88 111 ALA A O 1
ATOM 852 N N . SER A 1 112 ? 27.047 16.964 -36.466 1.00 65.00 112 SER A N 1
ATOM 853 C CA . SER A 1 112 ? 28.449 17.372 -36.405 1.00 65.00 112 SER A CA 1
ATOM 854 C C . SER A 1 112 ? 28.842 18.085 -37.694 1.00 65.00 112 SER A C 1
ATOM 856 O O . SER A 1 112 ? 28.602 17.557 -38.777 1.00 65.00 112 SER A O 1
ATOM 858 N N . ASP A 1 113 ? 29.471 19.254 -37.562 1.00 62.12 113 ASP A N 1
ATOM 859 C CA . ASP A 1 113 ? 29.982 20.032 -38.690 1.00 62.12 113 ASP A CA 1
ATOM 860 C C . ASP A 1 113 ? 30.918 19.178 -39.562 1.00 62.12 113 ASP A C 1
ATOM 862 O O . ASP A 1 113 ? 31.795 18.469 -39.056 1.00 62.12 113 ASP A O 1
ATOM 866 N N . ALA A 1 114 ? 30.719 19.246 -40.881 1.00 58.44 114 ALA A N 1
ATOM 867 C CA . ALA A 1 114 ? 31.370 18.387 -41.872 1.00 58.44 114 ALA A CA 1
ATOM 868 C C . ALA A 1 114 ? 32.910 18.513 -41.914 1.00 58.44 114 ALA A C 1
ATOM 870 O O . ALA A 1 114 ? 33.575 17.627 -42.450 1.00 58.44 114 ALA A O 1
ATOM 871 N N . ASP A 1 115 ? 33.468 19.564 -41.306 1.00 56.94 115 ASP A N 1
ATOM 872 C CA . ASP A 1 115 ? 34.875 19.963 -41.435 1.00 56.94 115 ASP A CA 1
ATOM 873 C C . ASP A 1 115 ? 35.803 19.404 -40.341 1.00 56.94 115 ASP A C 1
ATOM 875 O O . ASP A 1 115 ? 37.005 19.676 -40.334 1.00 56.94 115 ASP A O 1
ATOM 879 N N . SER A 1 116 ? 35.285 18.617 -39.393 1.00 57.62 116 SER A N 1
ATOM 880 C CA . SER A 1 116 ? 36.118 17.977 -38.372 1.00 57.62 116 SER A CA 1
ATOM 881 C C . SER A 1 116 ? 36.489 16.551 -38.789 1.00 57.62 116 SER A C 1
ATOM 883 O O . SER A 1 116 ? 35.627 15.676 -38.849 1.00 57.62 116 SER A O 1
ATOM 885 N N . GLU A 1 117 ? 37.785 16.269 -38.972 1.00 55.91 117 GLU A N 1
ATOM 886 C CA . GLU A 1 117 ? 38.343 14.914 -39.188 1.00 55.91 117 GLU A CA 1
ATOM 887 C C . GLU A 1 117 ? 38.009 13.899 -38.062 1.00 55.91 117 GLU A C 1
ATOM 889 O O . GLU A 1 117 ? 38.385 12.729 -38.116 1.00 55.91 117 GLU A O 1
ATOM 894 N N . ALA A 1 118 ? 37.257 14.311 -37.038 1.00 55.56 118 ALA A N 1
ATOM 895 C CA . ALA A 1 118 ? 36.803 13.498 -35.918 1.00 55.56 118 ALA A CA 1
ATOM 896 C C . ALA A 1 118 ? 35.434 12.814 -36.137 1.00 55.56 118 ALA A C 1
ATOM 898 O O . ALA A 1 118 ? 34.792 12.422 -35.153 1.00 55.56 118 ALA A O 1
ATOM 899 N N . GLN A 1 119 ? 34.988 12.620 -37.389 1.00 55.00 119 GLN A N 1
ATOM 900 C CA . GLN A 1 119 ? 33.722 11.936 -37.731 1.00 55.00 1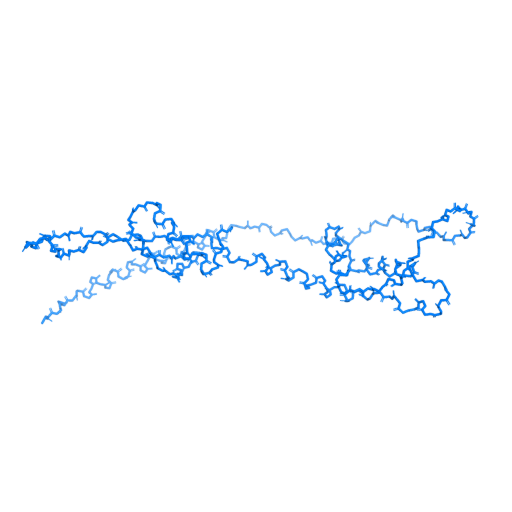19 GLN A CA 1
ATOM 901 C C . GLN A 1 119 ? 33.563 10.553 -37.063 1.00 55.00 119 GLN A C 1
ATOM 903 O O . GLN A 1 119 ? 32.447 10.079 -36.857 1.00 55.00 119 GLN A O 1
ATOM 908 N N . SER A 1 120 ? 34.666 9.910 -36.667 1.00 56.66 120 SER A N 1
ATOM 909 C CA . SER A 1 120 ? 34.673 8.596 -36.016 1.00 56.66 120 SER A CA 1
ATOM 910 C C . SER A 1 120 ? 34.266 8.598 -34.535 1.00 56.66 120 SER A C 1
ATOM 912 O O . SER A 1 120 ? 34.048 7.528 -33.966 1.00 56.66 120 SER A O 1
ATOM 914 N N . THR A 1 121 ? 34.159 9.759 -33.883 1.00 62.34 121 THR A N 1
ATOM 915 C CA . THR A 1 121 ? 34.027 9.823 -32.413 1.00 62.34 121 THR A CA 1
ATOM 916 C C . THR A 1 121 ? 32.586 9.859 -31.897 1.00 62.34 121 THR A C 1
ATOM 918 O O . THR A 1 121 ? 32.348 9.527 -30.736 1.00 62.34 121 THR A O 1
ATO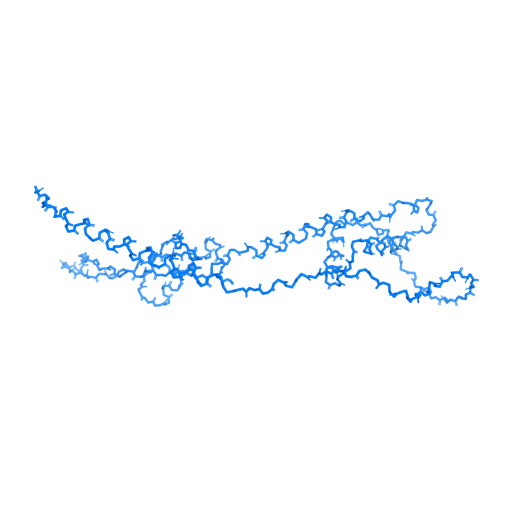M 921 N N . ASN A 1 122 ? 31.607 10.184 -32.746 1.00 72.62 122 ASN A N 1
ATOM 922 C CA . ASN A 1 122 ? 30.203 10.378 -32.356 1.00 72.62 122 ASN A CA 1
ATOM 923 C C . ASN A 1 122 ? 29.318 9.140 -32.598 1.00 72.62 122 ASN A C 1
ATOM 925 O O . ASN A 1 122 ? 28.170 9.240 -33.030 1.00 72.62 122 ASN A O 1
ATOM 929 N N . VAL A 1 123 ? 29.837 7.949 -32.294 1.00 81.94 123 VAL A N 1
ATOM 930 C CA . VAL A 1 123 ? 29.070 6.699 -32.392 1.00 81.94 123 VAL A CA 1
ATOM 931 C C . VAL A 1 123 ? 28.523 6.306 -31.025 1.00 81.94 123 VAL A C 1
ATOM 933 O O . VAL A 1 123 ? 29.260 6.196 -30.043 1.00 81.94 123 VAL A O 1
ATOM 936 N N . VAL A 1 124 ? 27.219 6.036 -30.957 1.00 85.44 124 VAL A N 1
ATOM 937 C CA . VAL A 1 124 ? 26.584 5.530 -29.736 1.00 85.44 124 VAL A CA 1
ATOM 938 C C . VAL A 1 124 ? 26.648 4.015 -29.709 1.00 85.44 124 VAL A C 1
ATOM 940 O O . VAL A 1 124 ? 26.044 3.334 -30.536 1.00 85.44 124 VAL A O 1
ATOM 943 N N . ASP A 1 125 ? 27.318 3.472 -28.696 1.00 89.44 125 ASP A N 1
ATOM 944 C CA . ASP A 1 125 ? 27.299 2.034 -28.456 1.00 89.44 125 ASP A CA 1
ATOM 945 C C . ASP A 1 125 ? 25.897 1.567 -28.023 1.00 89.44 125 ASP A C 1
ATOM 947 O O . ASP A 1 125 ? 25.278 2.097 -27.092 1.00 89.44 125 ASP A O 1
ATOM 951 N N . ARG A 1 126 ? 25.424 0.485 -28.648 1.00 91.19 126 ARG A N 1
ATOM 952 C CA . ARG A 1 126 ? 24.206 -0.236 -28.257 1.00 91.19 126 ARG A CA 1
ATOM 953 C C . ARG A 1 126 ? 24.199 -0.605 -26.771 1.00 91.19 126 ARG A C 1
ATOM 955 O O . ARG A 1 126 ? 23.135 -0.606 -26.155 1.00 91.19 126 ARG A O 1
ATOM 962 N N . MET A 1 127 ? 25.358 -0.919 -26.179 1.00 91.19 127 MET A N 1
ATOM 963 C CA . MET A 1 127 ? 25.427 -1.313 -24.768 1.00 91.19 127 MET A CA 1
ATOM 964 C C . MET A 1 127 ? 25.104 -0.140 -23.841 1.00 91.19 127 MET A C 1
ATOM 966 O O . MET A 1 127 ? 24.472 -0.328 -22.799 1.00 91.19 127 MET A O 1
ATOM 970 N N . LYS A 1 128 ? 25.453 1.085 -24.249 1.00 89.06 128 LYS A N 1
ATOM 971 C CA . LYS A 1 128 ? 25.108 2.301 -23.511 1.00 89.06 128 LYS A CA 1
ATOM 972 C C . LYS A 1 128 ? 23.590 2.496 -23.467 1.00 89.06 128 LYS A C 1
ATOM 974 O O . LYS A 1 128 ? 23.041 2.698 -22.385 1.00 89.06 128 LYS A O 1
ATOM 979 N N . LEU A 1 129 ? 22.905 2.349 -24.605 1.00 91.69 129 LEU A N 1
ATOM 980 C CA . LEU A 1 129 ? 21.438 2.425 -24.670 1.00 91.69 129 LEU A CA 1
ATOM 981 C C . LEU A 1 129 ? 20.766 1.316 -23.862 1.00 91.69 129 LEU A C 1
ATOM 983 O O . LEU A 1 129 ? 19.832 1.591 -23.110 1.00 91.69 129 LEU A O 1
ATOM 987 N N . ARG A 1 130 ? 21.276 0.083 -23.951 1.00 93.50 130 ARG A N 1
ATOM 988 C CA . ARG A 1 130 ? 20.767 -1.054 -23.178 1.00 93.50 130 ARG A CA 1
ATOM 989 C C . ARG A 1 130 ? 20.856 -0.806 -21.670 1.00 93.50 130 ARG A C 1
ATOM 991 O O . ARG A 1 130 ? 19.890 -1.058 -20.952 1.00 93.50 130 ARG A O 1
ATOM 998 N N . GLY A 1 131 ? 21.984 -0.279 -21.193 1.00 92.31 131 GLY A N 1
ATOM 999 C CA . GLY A 1 131 ? 22.172 0.048 -19.779 1.00 92.31 131 GLY A CA 1
ATOM 1000 C C . GLY A 1 131 ? 21.228 1.151 -19.294 1.00 92.31 131 GLY A C 1
ATOM 1001 O O . GLY A 1 131 ? 20.650 1.041 -18.214 1.00 92.31 131 GLY A O 1
ATOM 1002 N N . ILE A 1 132 ? 21.021 2.197 -20.098 1.00 91.94 132 ILE A N 1
ATOM 1003 C CA . ILE A 1 132 ? 20.083 3.281 -19.767 1.00 91.94 132 ILE A CA 1
ATOM 1004 C C . ILE A 1 132 ? 18.640 2.765 -19.768 1.00 91.94 132 ILE A C 1
ATOM 1006 O O . ILE A 1 132 ? 17.914 3.020 -18.810 1.00 91.94 132 ILE A O 1
ATOM 1010 N N . ARG A 1 133 ? 18.246 1.968 -20.770 1.00 92.62 133 ARG A N 1
ATOM 1011 C CA . ARG A 1 133 ? 16.935 1.298 -20.823 1.00 92.62 133 ARG A CA 1
ATOM 1012 C C . ARG A 1 133 ? 16.673 0.455 -19.588 1.00 92.62 133 ARG A C 1
ATOM 1014 O O . ARG A 1 133 ? 15.596 0.546 -19.010 1.00 92.62 133 ARG A O 1
ATOM 1021 N N . GLN A 1 134 ? 17.654 -0.333 -19.156 1.00 92.62 134 GLN A N 1
ATOM 1022 C CA . GLN A 1 134 ? 17.518 -1.139 -17.949 1.00 92.62 134 GLN A CA 1
ATOM 1023 C C . GLN A 1 134 ? 17.272 -0.264 -16.714 1.00 92.62 134 GLN A C 1
ATOM 1025 O O . GLN A 1 134 ? 16.313 -0.513 -15.991 1.00 92.62 134 GLN A O 1
ATOM 1030 N N . LYS A 1 135 ? 18.051 0.808 -16.523 1.00 91.31 135 LYS A N 1
ATOM 1031 C CA . LYS A 1 135 ? 17.840 1.754 -15.415 1.00 91.31 135 LYS A CA 1
ATOM 1032 C C . LYS A 1 135 ? 16.464 2.414 -15.467 1.00 91.31 135 LYS A C 1
ATOM 1034 O O . LYS A 1 135 ? 15.816 2.546 -14.436 1.00 91.31 135 LYS A O 1
ATOM 1039 N N . VAL A 1 136 ? 16.006 2.822 -16.652 1.00 90.94 136 VAL A N 1
ATOM 1040 C CA . VAL A 1 136 ? 14.673 3.417 -16.842 1.00 90.94 136 VAL A CA 1
ATOM 1041 C C . VAL A 1 136 ? 13.582 2.424 -16.459 1.00 90.94 136 VAL A C 1
ATOM 1043 O O . VAL A 1 136 ? 12.682 2.771 -15.701 1.00 90.94 136 VAL A O 1
ATOM 1046 N N . ARG A 1 137 ? 13.679 1.174 -16.917 1.00 90.94 137 ARG A N 1
ATOM 1047 C CA . ARG A 1 137 ? 12.717 0.121 -16.567 1.00 90.94 137 ARG A CA 1
ATOM 1048 C C . ARG A 1 137 ? 12.749 -0.203 -15.079 1.00 90.94 137 ARG A C 1
ATOM 1050 O O . ARG A 1 137 ? 11.696 -0.318 -14.472 1.00 90.94 137 ARG A O 1
ATOM 1057 N N . GLU A 1 138 ? 13.927 -0.284 -14.468 1.00 89.38 138 GLU A N 1
ATOM 1058 C CA . GLU A 1 138 ? 14.071 -0.468 -13.020 1.00 89.38 138 GLU A CA 1
ATOM 1059 C C . GLU A 1 138 ? 13.450 0.693 -12.236 1.00 89.38 138 GLU A C 1
ATOM 1061 O O . GLU A 1 138 ? 12.767 0.455 -11.243 1.00 89.38 138 GLU A O 1
ATOM 1066 N N . GLN A 1 139 ? 13.618 1.938 -12.692 1.00 86.69 139 GLN A N 1
ATOM 1067 C CA . GLN A 1 139 ? 12.972 3.115 -12.102 1.00 86.69 139 GLN A CA 1
ATOM 1068 C C . GLN A 1 139 ? 11.447 3.080 -12.244 1.00 86.69 139 GLN A C 1
ATOM 1070 O O . GLN A 1 139 ? 10.745 3.436 -11.303 1.00 86.69 139 GLN A O 1
ATOM 1075 N N . ILE A 1 140 ? 10.923 2.651 -13.394 1.00 83.06 140 ILE A N 1
ATOM 1076 C CA . ILE A 1 140 ? 9.478 2.485 -13.602 1.00 83.06 140 ILE A CA 1
ATOM 1077 C C . ILE A 1 140 ? 8.947 1.398 -12.664 1.00 83.06 140 ILE A C 1
ATOM 1079 O O . ILE A 1 140 ? 8.053 1.667 -11.871 1.00 83.06 140 ILE A O 1
ATOM 1083 N N . LEU A 1 141 ? 9.580 0.224 -12.645 1.00 81.06 141 LEU A N 1
ATOM 1084 C CA . LEU A 1 141 ? 9.191 -0.891 -11.781 1.00 81.06 141 LEU A CA 1
ATOM 1085 C C . LEU A 1 141 ? 9.297 -0.549 -10.291 1.00 81.06 141 LEU A C 1
ATOM 1087 O O . LEU A 1 141 ? 8.489 -1.005 -9.492 1.00 81.06 141 LEU A O 1
ATOM 1091 N N . THR A 1 142 ? 10.300 0.224 -9.875 1.00 75.44 142 THR A N 1
ATOM 1092 C CA . THR A 1 142 ? 10.422 0.655 -8.472 1.00 75.44 142 THR A CA 1
ATOM 1093 C C . THR A 1 142 ? 9.386 1.704 -8.091 1.00 75.44 142 THR A C 1
ATOM 1095 O O . THR A 1 142 ? 8.909 1.663 -6.961 1.00 75.44 142 THR A O 1
ATOM 1098 N N . LYS A 1 143 ? 8.999 2.596 -9.012 1.00 69.25 143 LYS A N 1
ATOM 1099 C CA . LYS A 1 143 ? 7.869 3.516 -8.817 1.00 69.25 143 LYS A CA 1
ATOM 1100 C C . LYS A 1 143 ? 6.529 2.783 -8.772 1.00 69.25 143 LYS A C 1
ATOM 1102 O O . LYS A 1 143 ? 5.694 3.146 -7.963 1.00 69.25 143 LYS A O 1
ATOM 1107 N N . GLU A 1 144 ? 6.345 1.739 -9.574 1.00 61.94 144 GLU A N 1
ATOM 1108 C CA . GLU A 1 144 ? 5.151 0.882 -9.530 1.00 61.94 144 GLU A CA 1
ATOM 1109 C C . GLU A 1 144 ? 5.118 -0.009 -8.280 1.00 61.94 144 GLU A C 1
ATOM 1111 O O . GLU A 1 144 ? 4.054 -0.333 -7.776 1.00 61.94 144 GLU A O 1
ATOM 1116 N N . ARG A 1 145 ? 6.274 -0.348 -7.693 1.00 57.81 145 ARG A N 1
ATOM 1117 C CA . ARG A 1 145 ? 6.374 -1.028 -6.385 1.00 57.81 145 ARG A CA 1
ATOM 1118 C C . ARG A 1 145 ? 6.088 -0.109 -5.191 1.00 57.81 145 ARG A C 1
ATOM 1120 O O . ARG A 1 145 ? 6.585 -0.359 -4.085 1.00 57.81 145 ARG A O 1
ATOM 1127 N N . VAL A 1 146 ? 5.268 0.925 -5.362 1.00 55.75 146 VAL A N 1
ATOM 1128 C CA . VAL A 1 146 ? 4.470 1.413 -4.236 1.00 55.75 146 VAL A CA 1
ATOM 1129 C C . VAL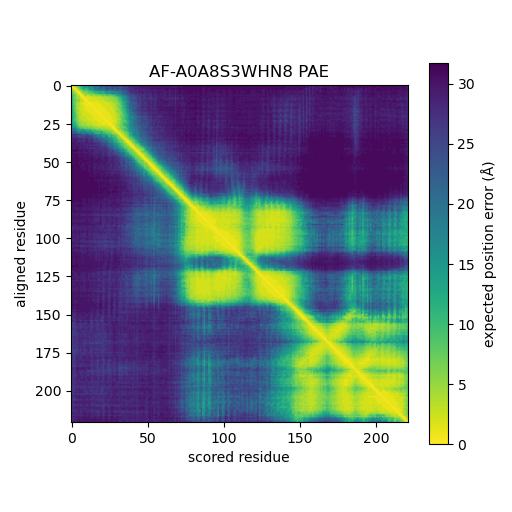 A 1 146 ? 3.742 0.184 -3.695 1.00 55.75 146 VAL A C 1
ATOM 1131 O O . VAL A 1 146 ? 3.170 -0.593 -4.449 1.00 55.75 146 VAL A O 1
ATOM 1134 N N . LYS A 1 147 ? 3.918 -0.106 -2.404 1.00 60.28 147 LYS A N 1
ATOM 1135 C CA . LYS A 1 147 ? 3.395 -1.327 -1.786 1.00 60.28 147 LYS A CA 1
ATOM 1136 C C . LYS A 1 147 ? 1.870 -1.255 -1.788 1.00 60.28 147 LYS A C 1
ATOM 1138 O O . LYS A 1 147 ? 1.302 -0.875 -0.770 1.00 60.28 147 LYS A O 1
ATOM 1143 N N . GLU A 1 148 ? 1.240 -1.657 -2.884 1.00 59.97 148 GLU A N 1
ATOM 1144 C CA . GLU A 1 148 ? -0.192 -1.907 -2.929 1.00 59.97 148 GLU A CA 1
ATOM 1145 C C . GLU A 1 148 ? -0.490 -2.895 -1.799 1.00 59.97 148 GLU A C 1
ATOM 1147 O O . GLU A 1 148 ? 0.052 -4.008 -1.722 1.00 59.97 148 GLU A O 1
ATOM 1152 N N . ILE A 1 149 ? -1.240 -2.424 -0.808 1.00 63.97 149 ILE A N 1
ATOM 1153 C CA . ILE A 1 149 ? -1.833 -3.293 0.193 1.00 63.97 149 ILE A CA 1
ATOM 1154 C C . ILE A 1 149 ? -3.155 -3.736 -0.427 1.00 63.97 149 ILE A C 1
ATOM 1156 O O . ILE A 1 149 ? -4.090 -2.942 -0.447 1.00 63.97 149 ILE A O 1
ATOM 1160 N N . PRO A 1 150 ? -3.253 -4.977 -0.938 1.00 61.34 150 PRO A N 1
ATOM 1161 C CA . PRO A 1 150 ? -4.413 -5.399 -1.718 1.00 61.34 150 PRO A CA 1
ATOM 1162 C C . PRO A 1 150 ? -5.697 -5.437 -0.879 1.00 61.34 150 PRO A C 1
ATOM 1164 O O . PRO A 1 150 ? -6.790 -5.381 -1.432 1.00 61.34 150 PRO A O 1
ATOM 1167 N N . ALA A 1 151 ? -5.581 -5.529 0.451 1.00 62.50 151 ALA A N 1
ATOM 1168 C CA . ALA A 1 151 ? -6.696 -5.326 1.365 1.00 62.50 151 ALA A CA 1
ATOM 1169 C C . ALA A 1 151 ? -6.213 -4.969 2.777 1.00 62.50 151 ALA A C 1
ATOM 1171 O O . ALA A 1 151 ? -5.257 -5.561 3.293 1.00 62.50 151 ALA A O 1
ATOM 1172 N N . LEU A 1 152 ? -6.919 -4.025 3.405 1.00 69.81 152 LEU A N 1
ATOM 1173 C CA . LEU A 1 152 ? -6.768 -3.654 4.807 1.00 69.81 152 LEU A CA 1
ATOM 1174 C C . LEU A 1 152 ? -7.935 -4.242 5.603 1.00 69.81 152 LEU A C 1
ATOM 1176 O O . LEU A 1 152 ? -9.088 -3.884 5.365 1.00 69.81 152 LEU A O 1
ATOM 1180 N N . TYR A 1 153 ? -7.649 -5.152 6.533 1.00 70.81 153 TYR A N 1
ATOM 1181 C CA . TYR A 1 153 ? -8.668 -5.696 7.432 1.00 70.81 153 TYR A CA 1
ATOM 1182 C C . TYR A 1 153 ? -8.668 -4.936 8.759 1.00 70.81 153 TYR A C 1
ATOM 1184 O O . TYR A 1 153 ? -7.605 -4.634 9.308 1.00 70.81 153 TYR A O 1
ATOM 1192 N N . PHE A 1 154 ? -9.867 -4.666 9.279 1.00 69.94 154 PHE A N 1
ATOM 1193 C CA . PHE A 1 154 ? -10.070 -3.982 10.551 1.00 69.94 154 PHE A CA 1
ATOM 1194 C C . PHE A 1 154 ? -10.784 -4.906 11.535 1.00 69.94 154 PHE A C 1
ATOM 1196 O O . PHE A 1 154 ? -11.941 -5.265 11.319 1.00 69.94 154 PHE A O 1
ATOM 1203 N N . ASP A 1 155 ? -10.127 -5.234 12.648 1.00 70.75 155 ASP A N 1
ATOM 1204 C CA . ASP A 1 155 ? -10.828 -5.778 13.814 1.00 70.75 155 ASP A CA 1
ATOM 1205 C C . ASP A 1 155 ? -11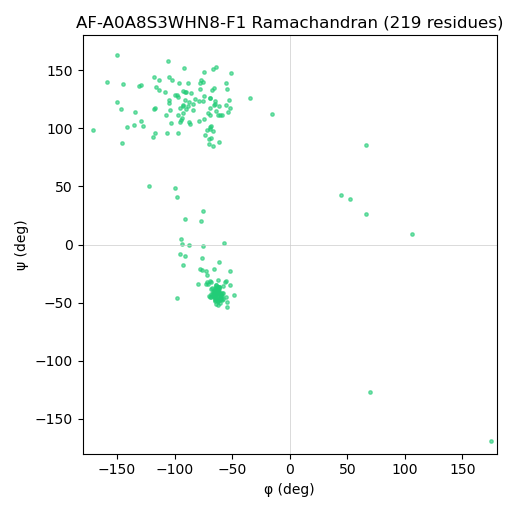.160 -4.625 14.767 1.00 70.75 155 ASP A C 1
ATOM 1207 O O . ASP A 1 155 ? -10.272 -4.008 15.363 1.00 70.75 155 ASP A O 1
ATOM 1211 N N . GLY A 1 156 ? -12.443 -4.265 14.824 1.00 74.19 156 GLY A N 1
ATOM 1212 C CA . GLY A 1 156 ? -12.946 -3.129 15.590 1.00 74.19 156 GLY A CA 1
ATOM 1213 C C . GLY A 1 156 ? -13.484 -3.570 16.944 1.00 74.19 156 GLY A C 1
ATOM 1214 O O . GLY A 1 156 ? -14.659 -3.927 17.069 1.00 74.19 156 GLY A O 1
ATOM 1215 N N . ARG A 1 157 ? -12.660 -3.482 17.991 1.00 84.38 157 ARG A N 1
ATOM 1216 C CA . ARG A 1 157 ? -13.092 -3.786 19.359 1.00 84.38 157 ARG A CA 1
ATOM 1217 C C . ARG A 1 157 ? -13.628 -2.531 20.051 1.00 84.38 157 ARG A C 1
ATOM 1219 O O . ARG A 1 157 ? -12.999 -1.474 20.045 1.00 84.38 157 ARG A O 1
ATOM 1226 N N . LYS A 1 158 ? -14.805 -2.653 20.675 1.00 88.88 158 LYS A N 1
ATOM 1227 C CA . LYS A 1 158 ? -15.458 -1.577 21.442 1.00 88.88 158 LYS A CA 1
ATOM 1228 C C . LYS A 1 158 ? -15.360 -1.861 22.933 1.00 88.88 158 LYS A C 1
ATOM 1230 O O . LYS A 1 158 ? -16.207 -2.562 23.490 1.00 88.88 158 LYS A O 1
ATOM 1235 N N . ASP A 1 159 ? -14.363 -1.280 23.585 1.00 89.31 159 ASP A N 1
ATOM 1236 C CA . ASP A 1 159 ? -14.170 -1.442 25.021 1.00 89.31 159 ASP A CA 1
ATOM 1237 C C . ASP A 1 159 ? -14.955 -0.387 25.807 1.00 89.31 159 ASP A C 1
ATOM 1239 O O . ASP A 1 159 ? -15.056 0.785 25.436 1.00 89.31 159 ASP A O 1
ATOM 1243 N N . LYS A 1 160 ? -15.559 -0.822 26.915 1.00 91.50 160 LYS A N 1
ATOM 1244 C CA . LYS A 1 160 ? -16.316 0.031 27.837 1.00 91.50 160 LYS A CA 1
ATOM 1245 C C . LYS A 1 160 ? -15.506 0.199 29.114 1.00 91.50 160 LYS A C 1
ATOM 1247 O O . LYS A 1 160 ? -15.376 -0.742 29.890 1.00 91.50 160 LYS A O 1
ATOM 1252 N N . THR A 1 161 ? -15.012 1.402 29.370 1.00 90.62 161 THR A N 1
ATOM 1253 C CA . THR A 1 161 ? -14.287 1.729 30.600 1.00 90.62 161 THR A CA 1
ATOM 1254 C C . THR A 1 161 ? -15.181 2.557 31.513 1.00 90.62 161 THR A C 1
ATOM 1256 O O . THR A 1 161 ? -15.674 3.614 31.121 1.00 90.62 161 THR A O 1
ATOM 1259 N N . ALA A 1 162 ? -15.395 2.101 32.747 1.00 93.12 162 ALA A N 1
ATOM 1260 C CA . ALA A 1 162 ? -16.046 2.921 33.761 1.00 93.12 162 ALA A CA 1
ATOM 1261 C C . ALA A 1 162 ? -15.033 3.917 34.342 1.00 93.12 162 ALA A C 1
ATOM 1263 O O . ALA A 1 162 ? -13.996 3.511 34.856 1.00 93.12 162 ALA A O 1
ATOM 1264 N N . LYS A 1 163 ? -15.346 5.210 34.281 1.00 92.94 163 LYS A N 1
ATOM 1265 C CA . LYS A 1 163 ? -14.593 6.285 34.930 1.00 92.94 163 LYS A CA 1
ATOM 1266 C C . LYS A 1 163 ? -15.473 6.995 35.949 1.00 92.94 163 LYS A C 1
ATOM 1268 O O . LYS A 1 163 ? -16.665 7.185 35.715 1.00 92.94 163 LYS A O 1
ATOM 1273 N N . THR A 1 164 ? -14.891 7.423 37.057 1.00 95.31 164 THR A N 1
ATOM 1274 C CA . THR A 1 164 ? -15.587 8.276 38.023 1.00 95.31 164 THR A CA 1
ATOM 1275 C C . THR A 1 164 ? -15.285 9.729 37.682 1.00 95.31 164 THR A C 1
ATOM 1277 O O . THR A 1 164 ? -14.126 10.128 37.664 1.00 95.31 164 THR A O 1
ATOM 1280 N N . VAL A 1 165 ? -16.314 10.514 37.373 1.00 94.00 165 VAL A N 1
ATOM 1281 C CA . VAL A 1 165 ? -16.205 11.940 37.050 1.00 94.00 165 VAL A CA 1
ATOM 1282 C C . VAL A 1 165 ? -16.781 12.744 38.207 1.00 94.00 165 VAL A C 1
ATOM 1284 O O . VAL A 1 165 ? -17.880 12.457 38.682 1.00 94.00 165 VAL A O 1
ATOM 1287 N N . LEU A 1 166 ? -16.044 13.751 38.666 1.00 95.06 166 LEU A N 1
ATOM 1288 C CA . LEU A 1 166 ? -16.545 14.722 39.631 1.00 95.06 166 LEU A CA 1
ATOM 1289 C C . LEU A 1 166 ? -17.348 15.791 38.878 1.00 95.06 166 LEU A C 1
ATOM 1291 O O . LEU A 1 166 ? -16.834 16.391 37.936 1.00 95.06 166 LEU A O 1
ATOM 1295 N N . LYS A 1 167 ? -18.602 16.028 39.267 1.00 92.19 167 LYS A N 1
ATOM 1296 C CA . LYS A 1 167 ? -19.413 17.134 38.739 1.00 92.19 167 LYS A CA 1
ATOM 1297 C C . LYS A 1 167 ? -19.952 17.927 39.928 1.00 92.19 167 LYS A C 1
ATOM 1299 O O . LYS A 1 167 ? -20.867 17.474 40.615 1.00 92.19 167 LYS A O 1
ATOM 1304 N N . GLY A 1 168 ? -19.328 19.073 40.206 1.00 90.56 168 GLY A N 1
ATOM 1305 C CA . GLY A 1 168 ? -19.530 19.817 41.453 1.00 90.56 168 GLY A CA 1
ATOM 1306 C C . GLY A 1 168 ? -18.929 19.071 42.649 1.00 90.56 168 GLY A C 1
ATOM 1307 O O . GLY A 1 168 ? -17.771 18.669 42.604 1.00 90.56 168 GLY A O 1
ATOM 1308 N N . SER A 1 169 ? -19.725 18.840 43.696 1.00 91.94 169 SER A N 1
ATOM 1309 C CA . SER A 1 169 ? -19.319 18.100 44.904 1.00 91.94 169 SER A CA 1
ATOM 1310 C C . SER A 1 169 ? -19.584 16.588 44.847 1.00 91.94 169 SER A C 1
ATOM 1312 O O . SER A 1 169 ? -19.124 15.848 45.715 1.00 91.94 169 SER A O 1
ATOM 1314 N N . LYS A 1 170 ? -20.320 16.097 43.838 1.00 93.06 170 LYS A N 1
ATOM 1315 C CA . LYS A 1 170 ? -20.732 14.687 43.731 1.00 93.06 170 LYS A CA 1
ATOM 1316 C C . LYS A 1 170 ? -19.914 13.932 42.679 1.00 93.06 170 LYS A C 1
ATOM 1318 O O . LYS A 1 170 ? -19.550 14.473 41.632 1.00 93.06 170 LYS A O 1
ATOM 1323 N N . ARG A 1 171 ? -19.634 12.654 42.960 1.00 93.88 171 ARG A N 1
ATOM 1324 C CA . ARG A 1 171 ? -18.930 11.722 42.064 1.00 9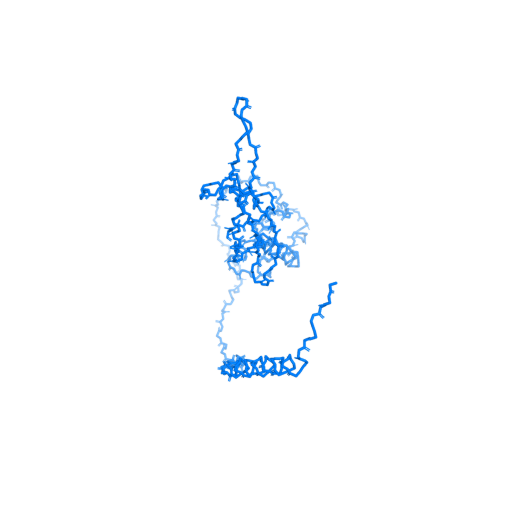3.88 171 ARG A CA 1
ATOM 1325 C C . ARG A 1 171 ? -19.936 10.867 41.300 1.00 93.88 171 ARG A C 1
ATOM 1327 O O . ARG A 1 171 ? -20.770 10.205 41.908 1.00 93.88 171 ARG A O 1
ATOM 1334 N N . PHE A 1 172 ? -19.820 10.844 39.979 1.00 93.81 172 PHE A N 1
ATOM 1335 C CA . PHE A 1 172 ? -20.677 10.069 39.086 1.00 93.81 172 PHE A CA 1
ATOM 1336 C C . PHE A 1 172 ? -19.863 9.007 38.361 1.00 93.81 172 PHE A C 1
ATOM 1338 O O . PHE A 1 172 ? -18.784 9.288 37.839 1.00 93.81 172 PHE A O 1
ATOM 1345 N N . ARG A 1 173 ? -20.391 7.787 38.275 1.00 94.12 173 ARG A N 1
ATOM 1346 C CA . ARG A 1 173 ? -19.801 6.735 37.444 1.00 94.12 173 ARG A CA 1
ATOM 1347 C C . ARG A 1 173 ? -20.290 6.906 36.006 1.00 94.12 173 ARG A C 1
ATOM 1349 O O . ARG A 1 173 ? -21.476 6.767 35.733 1.00 94.12 173 ARG A O 1
ATOM 1356 N N . VAL A 1 174 ? -19.373 7.188 35.090 1.00 94.06 174 VAL A N 1
ATOM 1357 C CA . VAL A 1 174 ? -19.631 7.355 33.656 1.00 94.06 174 VAL A CA 1
ATOM 1358 C C . VAL A 1 174 ? -18.950 6.225 32.897 1.00 94.06 174 VAL A C 1
ATOM 1360 O O . VAL A 1 174 ? -17.779 5.936 33.126 1.00 94.06 174 VAL A O 1
ATOM 1363 N N . ILE A 1 175 ? -19.659 5.590 31.969 1.00 92.31 175 ILE A N 1
ATOM 1364 C CA . ILE A 1 175 ? -19.073 4.581 31.082 1.00 92.31 175 ILE A CA 1
ATOM 1365 C C . ILE A 1 175 ? -18.623 5.274 29.798 1.00 92.31 175 ILE A C 1
ATOM 1367 O O . ILE A 1 175 ? -19.437 5.850 29.081 1.00 92.31 175 ILE A O 1
ATOM 1371 N N . VAL A 1 176 ? -17.330 5.204 29.495 1.00 89.94 176 VAL A N 1
ATOM 1372 C CA . VAL A 1 176 ? -16.754 5.681 28.234 1.00 89.94 176 VAL A CA 1
ATOM 1373 C C . VAL A 1 176 ? -16.541 4.494 27.316 1.00 89.94 176 VAL A C 1
ATOM 1375 O O . VAL A 1 176 ? -15.931 3.504 27.710 1.00 89.94 176 VAL A O 1
ATOM 1378 N N . LYS A 1 177 ? -17.042 4.605 26.089 1.00 88.88 177 LYS A N 1
ATOM 1379 C CA . LYS A 1 177 ? -16.768 3.647 25.020 1.00 88.88 177 LYS A CA 1
ATOM 1380 C C . LYS A 1 177 ? -15.533 4.123 24.262 1.00 88.88 177 LYS A C 1
ATOM 1382 O O . LYS A 1 177 ? -15.526 5.262 23.800 1.00 88.88 177 LYS A O 1
ATOM 1387 N N . LYS A 1 178 ? -14.517 3.275 24.154 1.00 88.44 178 LYS A N 1
ATOM 1388 C CA . LYS A 1 178 ? -13.345 3.496 23.308 1.00 88.44 178 LYS A CA 1
ATOM 1389 C C . LYS A 1 178 ? -13.330 2.465 22.196 1.00 88.44 178 LYS A C 1
ATOM 1391 O O . LYS A 1 178 ? -13.708 1.313 22.403 1.00 88.44 178 LYS A O 1
ATOM 1396 N N . GLU A 1 179 ? -12.929 2.916 21.022 1.00 90.56 179 GLU A N 1
ATOM 1397 C CA . GLU A 1 179 ? -12.729 2.051 19.872 1.00 90.56 179 GLU A CA 1
ATOM 1398 C C . GLU A 1 179 ? -11.249 1.788 19.673 1.00 90.56 179 GLU A C 1
ATOM 1400 O O . GLU A 1 179 ? -10.411 2.662 19.882 1.00 90.56 179 GLU A O 1
ATOM 1405 N N . HIS A 1 180 ? -10.960 0.552 19.302 1.00 89.50 180 HIS A N 1
ATOM 1406 C CA . HIS A 1 180 ? -9.625 0.016 19.161 1.00 89.50 180 HIS A CA 1
ATOM 1407 C C . HIS A 1 180 ? -9.600 -0.747 17.843 1.00 89.50 180 HIS A C 1
ATOM 1409 O O . HIS A 1 180 ? -10.337 -1.721 17.689 1.00 89.50 180 HIS A O 1
ATOM 1415 N N . ILE A 1 181 ? -8.819 -0.248 16.887 1.00 90.25 181 ILE A N 1
ATOM 1416 C CA . ILE A 1 181 ? -8.790 -0.752 15.516 1.00 90.25 181 ILE A CA 1
ATOM 1417 C C . ILE A 1 181 ? -7.394 -1.286 15.241 1.00 90.25 181 ILE A C 1
ATOM 1419 O O . ILE A 1 181 ? -6.423 -0.529 15.242 1.00 90.25 181 ILE A O 1
ATOM 1423 N N . SER A 1 182 ? -7.301 -2.586 14.993 1.00 89.38 182 SER A N 1
ATOM 1424 C CA . SER A 1 182 ? -6.074 -3.214 14.506 1.00 89.38 182 SER A CA 1
ATOM 1425 C C . SER A 1 182 ? -6.078 -3.233 12.985 1.00 89.38 182 SER A C 1
ATOM 1427 O O . SER A 1 182 ? -7.067 -3.625 12.369 1.00 89.38 182 SER A O 1
ATOM 1429 N N . ILE A 1 183 ? -4.966 -2.800 12.402 1.00 87.69 183 ILE A N 1
ATOM 1430 C CA . ILE A 1 183 ? -4.754 -2.681 10.966 1.00 87.69 183 ILE A CA 1
ATOM 1431 C C . ILE A 1 183 ? -3.850 -3.828 10.527 1.00 87.69 183 ILE A C 1
ATOM 1433 O O . ILE A 1 183 ? -2.733 -3.985 11.031 1.00 87.69 183 ILE A O 1
ATOM 1437 N N . ILE A 1 184 ? -4.344 -4.638 9.595 1.00 86.50 184 ILE A N 1
ATOM 1438 C CA . ILE A 1 184 ? -3.677 -5.855 9.134 1.00 86.50 184 ILE A CA 1
ATOM 1439 C C . ILE A 1 184 ? -3.599 -5.841 7.608 1.00 86.50 184 ILE A C 1
ATOM 1441 O O . ILE A 1 184 ? -4.565 -5.484 6.932 1.00 86.50 184 ILE A O 1
ATOM 1445 N N . LYS A 1 185 ? -2.442 -6.243 7.079 1.00 84.19 185 LYS A N 1
ATOM 1446 C CA . LYS A 1 185 ? -2.169 -6.404 5.655 1.00 84.19 185 LYS A CA 1
ATOM 1447 C C . LYS A 1 185 ? -2.450 -7.838 5.220 1.00 84.19 185 LYS A C 1
ATOM 1449 O O . LYS A 1 185 ? -1.926 -8.780 5.814 1.00 84.19 185 LYS A O 1
ATOM 1454 N N . GLU A 1 186 ? -3.177 -7.980 4.120 1.00 78.38 186 GLU A N 1
ATOM 1455 C CA . GLU A 1 186 ? -3.309 -9.242 3.388 1.00 78.38 186 GLU A CA 1
ATOM 1456 C C . GLU A 1 186 ? -2.503 -9.224 2.075 1.00 78.38 186 GLU A C 1
ATOM 1458 O O . GLU A 1 186 ? -2.193 -8.139 1.575 1.00 78.38 186 GLU A O 1
ATOM 1463 N N . PRO A 1 187 ? -2.138 -10.393 1.504 1.00 76.12 187 PRO A N 1
ATOM 1464 C CA . PRO A 1 187 ? -2.274 -11.744 2.062 1.00 76.12 187 PRO A CA 1
ATOM 1465 C C . PRO A 1 187 ? -1.250 -12.042 3.175 1.00 76.12 187 PRO A C 1
ATOM 1467 O O . PRO A 1 187 ? -0.114 -11.571 3.131 1.00 76.12 187 PRO A O 1
ATOM 1470 N N . GLY A 1 188 ? -1.636 -12.876 4.142 1.00 79.62 188 GLY A N 1
ATOM 1471 C CA . GLY A 1 188 ? -0.763 -13.370 5.218 1.00 79.62 188 GLY A CA 1
ATOM 1472 C C . GLY A 1 188 ? -1.025 -12.747 6.589 1.00 79.62 188 GLY A C 1
ATOM 1473 O O . GLY A 1 188 ? -0.231 -12.971 7.502 1.00 79.62 188 GLY A O 1
ATOM 1474 N N . SER A 1 189 ? -2.114 -11.982 6.727 1.00 83.31 189 SER A N 1
ATOM 1475 C CA . SER A 1 189 ? -2.567 -11.360 7.976 1.00 83.31 189 SER A CA 1
ATOM 1476 C C . SER A 1 189 ? -1.440 -10.693 8.781 1.00 83.31 189 SER A C 1
ATOM 1478 O O . SER A 1 189 ? -1.349 -10.832 10.004 1.00 83.31 189 SER A O 1
ATOM 1480 N N . ALA A 1 190 ? -0.552 -9.971 8.094 1.00 85.00 190 ALA A N 1
ATOM 1481 C CA . ALA A 1 190 ? 0.587 -9.315 8.717 1.00 85.00 190 ALA A CA 1
ATOM 1482 C C . ALA A 1 190 ? 0.123 -8.061 9.466 1.00 85.00 190 ALA A C 1
ATOM 1484 O O . ALA A 1 190 ? -0.489 -7.165 8.884 1.00 85.00 190 ALA A O 1
ATOM 1485 N N . TYR A 1 191 ? 0.420 -7.983 10.760 1.00 87.50 191 TYR A N 1
ATOM 1486 C CA . TYR A 1 191 ? 0.073 -6.821 11.572 1.00 87.50 191 TYR A CA 1
ATOM 1487 C C . TYR A 1 191 ? 0.829 -5.573 11.090 1.00 87.50 191 TYR A C 1
ATOM 1489 O O . TYR A 1 191 ? 2.058 -5.577 11.029 1.00 87.50 191 TYR A O 1
ATOM 1497 N N . VAL A 1 192 ? 0.089 -4.515 10.751 1.00 86.56 192 VAL A N 1
ATOM 1498 C CA . VAL A 1 192 ? 0.640 -3.231 10.286 1.00 86.56 192 VAL A CA 1
ATOM 1499 C C . VAL A 1 192 ? 0.702 -2.244 11.439 1.00 86.56 192 VAL A C 1
ATOM 1501 O O . VAL A 1 192 ? 1.713 -1.581 11.639 1.00 86.56 192 VAL A O 1
ATOM 1504 N N . GLY A 1 193 ? -0.377 -2.145 12.212 1.00 88.44 193 GLY A N 1
ATOM 1505 C CA . GLY A 1 193 ? -0.443 -1.180 13.293 1.00 88.44 193 GLY A CA 1
ATOM 1506 C C . GLY A 1 193 ? -1.792 -1.126 13.980 1.00 88.44 193 GLY A C 1
ATOM 1507 O O . GLY A 1 193 ? -2.661 -1.980 13.795 1.00 88.44 193 GLY A O 1
ATOM 1508 N N . TYR A 1 194 ? -1.949 -0.103 14.809 1.00 90.00 194 TYR A N 1
ATOM 1509 C CA . TYR A 1 194 ? -3.099 0.045 15.678 1.00 90.00 194 TYR A CA 1
ATOM 1510 C C . TYR A 1 194 ? -3.488 1.505 15.841 1.00 90.00 194 TYR A C 1
ATOM 1512 O O . TYR A 1 194 ? -2.637 2.376 16.016 1.00 90.00 194 TYR A O 1
ATOM 1520 N N . VAL A 1 195 ? -4.794 1.754 15.810 1.00 90.75 195 VAL A N 1
ATOM 1521 C CA . VAL A 1 195 ? -5.378 3.089 15.828 1.00 90.75 195 VAL A CA 1
ATOM 1522 C C . VAL A 1 195 ? -6.480 3.161 16.882 1.00 90.75 195 VAL A C 1
ATOM 1524 O O . VAL A 1 195 ? -7.324 2.271 17.005 1.00 90.75 195 VAL A O 1
ATOM 1527 N N . VAL A 1 196 ? -6.484 4.260 17.638 1.00 91.81 196 VAL A N 1
ATOM 1528 C CA . VAL A 1 196 ? -7.522 4.583 18.626 1.00 91.81 196 VAL A CA 1
ATOM 1529 C C . VAL A 1 196 ? -8.212 5.873 18.190 1.00 91.81 196 VAL A C 1
ATOM 1531 O O . VAL A 1 196 ? -7.697 6.960 18.467 1.00 91.81 196 VAL A O 1
ATOM 1534 N N . PRO A 1 197 ? -9.353 5.799 17.486 1.00 92.19 197 PRO A N 1
ATOM 1535 C CA . PRO A 1 197 ? -10.076 6.995 17.080 1.00 92.19 197 PRO A CA 1
ATOM 1536 C C . PRO A 1 197 ? -10.653 7.732 18.297 1.00 92.19 197 PRO A C 1
ATOM 1538 O O . PRO A 1 197 ? -11.015 7.135 19.313 1.00 92.19 197 PRO A O 1
ATOM 1541 N N . ALA A 1 198 ? -10.786 9.055 18.177 1.00 89.56 198 ALA A N 1
ATOM 1542 C CA . ALA A 1 198 ? -11.306 9.906 19.251 1.00 89.56 198 ALA A CA 1
ATOM 1543 C C . ALA A 1 198 ? -12.756 9.564 19.643 1.00 89.56 198 ALA A C 1
ATOM 1545 O O . ALA A 1 198 ? -13.158 9.729 20.796 1.00 89.56 198 ALA A O 1
ATOM 1546 N N . SER A 1 199 ? -13.553 9.081 18.686 1.00 88.12 199 SER A N 1
ATOM 1547 C CA . SER A 1 199 ? -14.875 8.515 18.940 1.00 88.12 199 SER A CA 1
ATOM 1548 C C . SER A 1 199 ? -15.209 7.443 17.911 1.00 88.12 199 SER A C 1
ATOM 1550 O O . SER A 1 199 ? -14.626 7.420 16.830 1.00 88.12 199 SER A O 1
ATOM 1552 N N . GLY A 1 200 ? -16.210 6.619 18.219 1.00 86.31 200 GLY A N 1
ATOM 1553 C CA . GLY A 1 200 ? -16.701 5.585 17.309 1.00 86.31 200 GLY A CA 1
ATOM 1554 C C . GLY A 1 200 ? -17.592 6.059 16.164 1.00 86.31 200 GLY A C 1
ATOM 1555 O O . GLY A 1 200 ? -18.403 5.297 15.643 1.00 86.31 200 GLY A O 1
ATOM 1556 N N . SER A 1 201 ? -17.520 7.344 15.820 1.00 90.25 201 SER A N 1
ATOM 1557 C CA . SER A 1 201 ? -18.184 7.873 14.631 1.00 90.25 201 SER A CA 1
ATOM 1558 C C . SER A 1 201 ? -17.367 7.524 13.392 1.00 90.25 201 SER A C 1
ATOM 1560 O O . SER A 1 201 ? -16.148 7.696 13.404 1.00 90.25 201 SER A O 1
ATOM 1562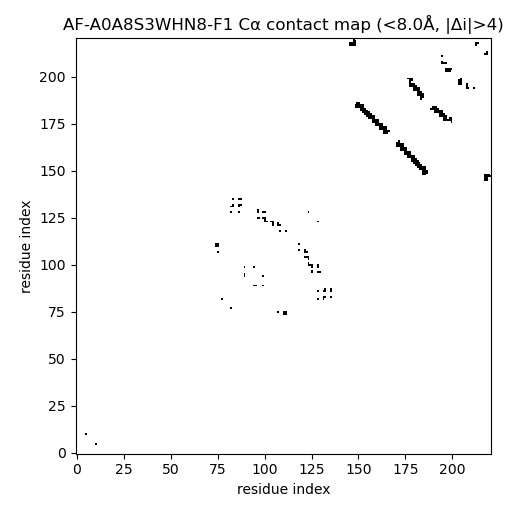 N N . ALA A 1 202 ? -18.039 7.132 12.307 1.00 89.75 202 ALA A N 1
ATOM 1563 C CA . ALA A 1 202 ? -17.402 6.787 11.035 1.00 89.75 202 ALA A CA 1
ATOM 1564 C C . ALA A 1 202 ? -16.373 7.837 10.576 1.00 89.75 202 ALA A C 1
ATOM 1566 O O . ALA A 1 202 ? -15.252 7.480 10.242 1.00 89.75 202 ALA A O 1
ATOM 1567 N N . ARG A 1 203 ? -16.699 9.134 10.686 1.00 93.81 203 ARG A N 1
ATOM 1568 C CA . ARG A 1 203 ? -15.792 10.238 10.308 1.00 93.81 203 ARG A CA 1
ATOM 1569 C C . ARG A 1 203 ? -14.495 10.279 11.120 1.00 93.81 203 ARG A C 1
ATOM 1571 O O . ARG A 1 203 ? -13.449 10.657 10.604 1.00 93.81 203 ARG A O 1
ATOM 1578 N N . ASN A 1 204 ? -14.566 9.952 12.410 1.00 92.81 204 ASN A N 1
ATOM 1579 C CA . ASN A 1 204 ? -13.391 9.963 13.284 1.00 92.81 204 ASN A CA 1
ATOM 1580 C C . ASN A 1 204 ? -12.544 8.706 13.091 1.00 92.81 204 ASN A C 1
ATOM 1582 O O . ASN A 1 204 ? -11.323 8.789 13.169 1.00 92.81 204 ASN A O 1
ATOM 1586 N N . ILE A 1 205 ? -13.189 7.571 12.815 1.00 90.00 205 ILE A N 1
ATOM 1587 C CA . ILE A 1 205 ? -12.527 6.319 12.444 1.00 90.00 205 ILE A CA 1
ATOM 1588 C C . ILE A 1 205 ? -11.759 6.504 11.133 1.00 90.00 205 ILE A C 1
ATOM 1590 O O . ILE A 1 205 ? -10.557 6.259 11.091 1.00 90.00 205 ILE A O 1
ATOM 1594 N N . GLU A 1 206 ? -12.434 7.014 10.103 1.00 91.38 206 GLU A N 1
ATOM 1595 C CA . GLU A 1 206 ? -11.863 7.309 8.788 1.00 91.38 206 GLU A CA 1
ATOM 1596 C C . GLU A 1 206 ? -10.641 8.222 8.905 1.00 91.38 206 GLU A C 1
ATOM 1598 O O . GLU A 1 206 ? -9.557 7.855 8.461 1.00 91.38 206 GLU A O 1
ATOM 1603 N N . ARG A 1 207 ? -10.777 9.378 9.573 1.00 93.12 207 ARG A N 1
ATOM 1604 C CA . ARG A 1 207 ? -9.649 10.302 9.766 1.00 93.12 207 ARG A CA 1
ATOM 1605 C C . ARG A 1 207 ? -8.478 9.660 10.488 1.00 93.12 207 ARG A C 1
ATOM 1607 O O . ARG A 1 207 ? -7.337 9.906 10.110 1.00 93.12 207 ARG A O 1
ATOM 1614 N N . ALA A 1 208 ? -8.744 8.871 11.526 1.00 91.56 208 ALA A N 1
ATOM 1615 C CA . ALA A 1 208 ? -7.687 8.233 12.294 1.00 91.56 208 ALA A CA 1
ATOM 1616 C C . ALA A 1 208 ? -6.922 7.213 11.433 1.00 91.56 208 ALA A C 1
ATOM 1618 O O . ALA A 1 208 ? -5.692 7.236 11.412 1.00 91.56 208 ALA A O 1
ATOM 1619 N N . ILE A 1 209 ? -7.633 6.391 10.654 1.00 89.62 209 ILE A N 1
ATOM 1620 C CA . ILE A 1 209 ? -7.023 5.430 9.725 1.00 89.62 209 ILE A CA 1
ATOM 1621 C C . ILE A 1 209 ? -6.249 6.158 8.622 1.00 89.62 209 ILE A C 1
ATOM 1623 O O . ILE A 1 209 ? -5.083 5.851 8.399 1.00 89.62 209 ILE A O 1
ATOM 1627 N N . HIS A 1 210 ? -6.853 7.160 7.979 1.00 89.44 210 HIS A N 1
ATOM 1628 C CA . HIS A 1 210 ? -6.198 7.936 6.927 1.00 89.44 210 HIS A CA 1
ATOM 1629 C C . HIS A 1 210 ? -4.911 8.591 7.438 1.00 89.44 210 HIS A C 1
ATOM 1631 O O . HIS A 1 210 ? -3.861 8.472 6.813 1.00 89.44 210 HIS A O 1
ATOM 1637 N N . SER A 1 211 ? -4.963 9.227 8.614 1.00 91.75 211 SER A N 1
ATOM 1638 C CA . SER A 1 211 ? -3.782 9.850 9.218 1.00 91.75 211 SER A CA 1
ATOM 1639 C C . SER A 1 211 ? -2.656 8.841 9.464 1.00 91.75 211 SER A C 1
ATOM 1641 O O . SER A 1 211 ? -1.506 9.119 9.131 1.00 91.75 211 SER A O 1
ATOM 1643 N N . PHE A 1 212 ? -2.986 7.642 9.953 1.00 89.69 212 PHE A N 1
ATOM 1644 C CA . PHE A 1 212 ? -2.015 6.576 10.172 1.00 89.69 212 PHE A CA 1
ATOM 1645 C C . PHE A 1 212 ? -1.351 6.139 8.859 1.00 89.69 212 PHE A C 1
ATOM 1647 O O . PHE A 1 212 ? -0.126 6.112 8.766 1.00 89.69 212 PHE A O 1
ATOM 1654 N N . LEU A 1 213 ? -2.144 5.879 7.816 1.00 86.50 213 LEU A N 1
ATOM 1655 C CA . LEU A 1 213 ? -1.626 5.437 6.518 1.00 86.50 213 LEU A CA 1
ATOM 1656 C C . LEU A 1 213 ? -0.742 6.496 5.847 1.00 86.50 213 LEU A C 1
ATOM 1658 O O . LEU A 1 213 ? 0.304 6.156 5.295 1.00 86.50 213 LEU A O 1
ATOM 1662 N N . THR A 1 214 ? -1.102 7.781 5.958 1.00 86.38 214 THR A N 1
ATOM 1663 C CA . THR A 1 214 ? -0.269 8.874 5.429 1.00 86.38 214 THR A CA 1
ATOM 1664 C C . THR A 1 214 ? 1.081 8.993 6.135 1.00 86.38 214 THR A C 1
ATOM 1666 O O . THR A 1 214 ? 2.086 9.260 5.478 1.00 86.38 214 THR A O 1
ATOM 1669 N N . ILE A 1 215 ? 1.129 8.764 7.453 1.00 85.94 215 ILE A N 1
ATOM 1670 C CA . ILE A 1 215 ? 2.372 8.807 8.240 1.00 85.94 215 ILE A CA 1
ATOM 1671 C C . ILE A 1 215 ? 3.288 7.646 7.850 1.00 85.94 215 ILE A C 1
ATOM 1673 O O . ILE A 1 215 ? 4.476 7.851 7.601 1.00 85.94 215 ILE A O 1
ATOM 1677 N N . GLU A 1 216 ? 2.722 6.447 7.729 1.00 81.56 216 GLU A N 1
ATOM 1678 C CA . GLU A 1 216 ? 3.452 5.233 7.351 1.00 81.56 216 GLU A CA 1
ATOM 1679 C C . GLU A 1 216 ? 3.805 5.177 5.852 1.00 81.56 216 GLU A C 1
ATOM 1681 O O . GLU A 1 216 ? 4.460 4.236 5.401 1.00 81.56 216 GLU A O 1
ATOM 1686 N N . LYS A 1 217 ? 3.403 6.192 5.069 1.00 79.44 217 LYS A N 1
ATOM 1687 C CA . LYS A 1 217 ? 3.590 6.270 3.608 1.00 79.44 217 LYS A CA 1
ATOM 1688 C C . LYS A 1 217 ? 3.068 5.021 2.892 1.00 79.44 217 LYS A C 1
ATOM 1690 O O . LYS A 1 217 ? 3.689 4.509 1.960 1.00 79.44 217 LYS A O 1
ATOM 1695 N N . ILE A 1 218 ? 1.935 4.515 3.365 1.00 75.19 218 ILE A N 1
ATOM 1696 C CA . ILE A 1 218 ? 1.235 3.383 2.773 1.00 75.19 218 ILE A CA 1
ATOM 1697 C C . ILE A 1 218 ? 0.202 3.954 1.807 1.00 75.19 218 ILE A C 1
ATOM 1699 O O . ILE A 1 218 ? -0.793 4.535 2.242 1.00 75.19 218 ILE A O 1
ATOM 1703 N N . SER A 1 219 ? 0.438 3.799 0.507 1.00 65.06 219 SER A N 1
ATOM 1704 C CA . SER A 1 219 ? -0.542 4.189 -0.505 1.00 65.06 219 SER A CA 1
ATOM 1705 C C . SER A 1 219 ? -1.646 3.137 -0.612 1.00 65.06 219 SER A C 1
ATOM 1707 O O . SER A 1 219 ? -1.371 1.937 -0.656 1.00 65.06 219 SER A O 1
ATOM 1709 N N . LEU A 1 220 ? -2.890 3.610 -0.645 1.00 59.38 220 LEU A N 1
ATOM 1710 C CA . LEU A 1 220 ? -4.088 2.855 -1.023 1.00 59.38 220 LEU A CA 1
ATOM 1711 C C . LEU A 1 220 ? -4.450 3.192 -2.482 1.00 59.38 220 LEU A C 1
ATOM 1713 O O . LEU A 1 220 ? -5.576 3.607 -2.750 1.00 59.38 220 LEU A O 1
ATOM 1717 N N . GLU A 1 221 ? -3.464 3.147 -3.377 1.00 50.41 221 GLU A N 1
ATOM 1718 C CA . GLU A 1 221 ? -3.709 3.254 -4.824 1.00 50.41 221 GLU A CA 1
ATOM 1719 C C . GLU A 1 221 ? -3.963 1.864 -5.405 1.00 50.41 221 GLU A C 1
ATOM 1721 O O . GLU A 1 221 ? -3.306 0.913 -4.917 1.00 50.41 221 GLU A O 1
#

Organism: Parnassius apollo (NCBI:txid110799)

Radius of gyration: 35.86 Å; Cα contacts (8 Å, |Δi|>4): 171; chains: 1; bounding box: 59×68×104 Å

Secondary structure (DSSP, 8-state):
-------HHHHHHHHHHHHHHHHHHHHHHHHHT-S--------------------------------------------HHHHHHHHHHHHHTT--HHHHHHHHHHHHHHHS-TT-TTTTS-PPPHHHHHHHHHHHHHHHHHHHTS---SEEEEEEEEEEEEEEEEETTEEEEEEEEEEEEEEEEETTTEEEEEE--SSSSHHHHHHHHHHHHHHTT----

Solvent-accessible surface area (backbone atoms only — not comparable to full-atom values): 14004 Å² total; per-residue (Å²): 136,83,80,75,86,72,61,64,67,61,52,53,52,51,51,54,52,52,54,52,51,53,55,50,51,53,53,55,57,58,63,68,74,72,72,82,76,84,81,82,73,84,75,84,78,88,74,89,80,89,75,87,78,83,73,83,74,88,72,92,73,91,80,89,80,90,76,90,74,90,69,93,70,73,76,80,71,90,44,75,68,59,51,52,55,49,43,54,52,31,62,76,71,70,52,49,55,65,58,49,23,50,54,50,21,51,52,44,56,72,57,43,70,89,86,50,95,60,74,83,72,58,64,53,56,41,67,60,55,50,54,50,41,48,53,51,50,50,52,51,54,56,63,64,58,56,65,60,54,84,40,78,48,74,56,77,47,77,47,76,46,79,43,78,45,75,63,88,94,46,78,41,85,42,77,45,76,46,40,41,34,41,39,28,36,42,90,80,71,42,78,72,50,75,46,69,31,94,40,88,45,70,72,38,41,50,50,44,52,52,53,52,33,62,74,72,69,51,54,90,109

Nearest PDB structures (foldseek):
  8s9i-assembly1_A  TM=3.220E-01  e=5.856E-01  Tequatrovirus
  1vko-assembly1_A  TM=6.040E-01  e=6.965E+00  Caenorhabditis elegans
  7q9y-assembly1_A  TM=4.087E-01  e=9.353E+00  Clostridium perfringens CPE